Protein AF-0000000078775529 (afdb_homodimer)

Nearest PDB structures (foldseek):
  1t0g-assembly1_A  TM=8.965E-01  e=2.867E-08  Arabidopsis thaliana
  1j03-assembly1_A  TM=8.742E-01  e=8.426E-08  Arabidopsis thaliana
  4x8y-assembly1_A-2  TM=8.227E-01  e=1.804E-07  Homo sapiens
  4x8y-assembly2_B-3  TM=8.991E-01  e=7.279E-07  Homo sapiens
  6nzx-assembly1_A  TM=6.700E-01  e=2.247E-02  Hadesarchaea archaeon YNP_N21

pLDDT: mean 91.27, std 10.97, range [45.12, 98.62]

Solvent-accessible surface area (backbone atoms only — not comparable to full-atom values): 12490 Å² total; per-residue (Å²): 136,86,66,66,39,44,32,21,48,85,36,37,26,28,46,43,46,91,42,35,80,40,41,26,91,92,24,87,43,26,83,44,44,65,29,34,20,28,28,10,56,25,64,73,40,85,48,75,91,32,55,29,64,64,61,83,88,61,47,72,67,32,51,51,45,27,52,47,46,43,51,67,44,45,51,64,73,28,50,58,32,23,32,28,39,76,54,46,28,41,97,87,62,45,72,37,86,80,58,72,80,82,84,44,92,93,49,60,75,77,72,44,104,138,87,66,66,38,46,31,20,47,84,36,37,27,28,45,43,44,91,41,36,81,40,42,28,91,91,24,87,45,25,83,44,43,64,30,34,20,29,27,8,56,25,64,72,40,86,48,74,91,32,55,30,62,65,63,82,88,61,48,71,66,32,51,50,43,28,52,48,47,44,51,68,44,46,52,64,71,27,50,60,32,24,31,28,39,78,55,43,28,40,98,85,62,45,72,38,85,83,57,74,78,82,82,45,92,92,48,59,75,80,71,44,106

Organism: Ictidomys tridecemlineatus (NCBI:txid43179)

Radius of gyration: 17.08 Å; Cα contacts (8 Å, |Δi|>4): 437; chains: 2; bounding box: 39×52×38 Å

Structure (mmCIF, N/CA/C/O backbone):
data_AF-0000000078775529-model_v1
#
loop_
_entity.id
_entity.type
_entity.pdbx_description
1 polymer 'Cytochrome b5 heme-binding domain-containing protein'
#
loop_
_atom_site.group_PDB
_atom_site.id
_atom_site.type_symbol
_atom_site.label_atom_id
_atom_site.label_alt_id
_atom_site.label_comp_id
_atom_site.label_asym_id
_atom_site.label_entity_id
_atom_site.label_seq_id
_atom_site.pdbx_PDB_ins_code
_atom_site.Cartn_x
_atom_site.Cartn_y
_atom_site.Cartn_z
_atom_site.occupancy
_atom_site.B_iso_or_equiv
_atom_site.auth_seq_id
_atom_site.auth_comp_id
_atom_site.auth_asym_id
_atom_site.auth_atom_id
_atom_site.pdbx_PDB_model_num
ATOM 1 N N . GLU A 1 1 ? -19.312 1.599 -1.708 1 54.34 1 GLU A N 1
ATOM 2 C CA . GLU A 1 1 ? -19.344 1.286 -3.133 1 54.34 1 GLU A CA 1
ATOM 3 C C . GLU A 1 1 ? -18.25 2.021 -3.891 1 54.34 1 GLU A C 1
ATOM 5 O O . GLU A 1 1 ? -17.703 1.5 -4.867 1 54.34 1 GLU A O 1
ATOM 10 N N . ASP A 1 2 ? -17.766 3.213 -3.258 1 70.19 2 ASP A N 1
ATOM 11 C CA . ASP A 1 2 ? -16.906 4.082 -4.059 1 70.19 2 ASP A CA 1
ATOM 12 C C . ASP A 1 2 ? -15.469 4.059 -3.541 1 70.19 2 ASP A C 1
ATOM 14 O O . ASP A 1 2 ? -14.672 4.938 -3.877 1 70.19 2 ASP A O 1
ATOM 18 N N . GLN A 1 3 ? -15.219 2.955 -2.777 1 81.5 3 GLN A N 1
ATOM 19 C CA . GLN A 1 3 ? -13.852 2.982 -2.25 1 81.5 3 GLN A CA 1
ATOM 20 C C . GLN A 1 3 ? -12.891 2.254 -3.182 1 81.5 3 GLN A C 1
ATOM 22 O O . GLN A 1 3 ? -13.273 1.286 -3.846 1 81.5 3 GLN A O 1
ATOM 27 N N . PRO A 1 4 ? -11.711 2.775 -3.273 1 90.44 4 PRO A N 1
ATOM 28 C CA . PRO A 1 4 ? -10.727 2.078 -4.102 1 90.44 4 PRO A CA 1
ATOM 29 C C . PRO A 1 4 ? -10.438 0.661 -3.609 1 90.44 4 PRO A C 1
ATOM 31 O O . PRO A 1 4 ? -10.68 0.347 -2.441 1 90.44 4 PRO A O 1
ATOM 34 N N . ILE A 1 5 ? -10.039 -0.162 -4.551 1 93.56 5 ILE A N 1
ATOM 35 C CA . ILE A 1 5 ? -9.695 -1.55 -4.262 1 93.56 5 ILE A CA 1
ATOM 36 C C . ILE A 1 5 ? -8.219 -1.79 -4.586 1 93.56 5 ILE A C 1
ATOM 38 O O . ILE A 1 5 ? -7.762 -1.492 -5.691 1 93.56 5 ILE A O 1
ATOM 42 N N . TYR A 1 6 ? -7.492 -2.32 -3.588 1 95.06 6 TYR A N 1
ATOM 43 C CA . TYR 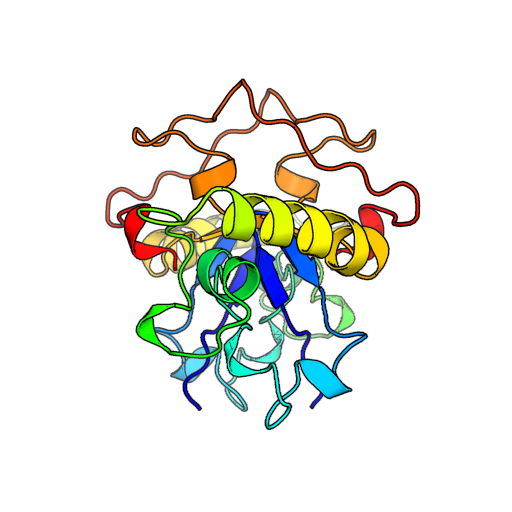A 1 6 ? -6.062 -2.539 -3.766 1 95.06 6 TYR A CA 1
ATOM 44 C C . TYR A 1 6 ? -5.695 -3.994 -3.496 1 95.06 6 TYR A C 1
ATOM 46 O O . TYR A 1 6 ? -6.336 -4.66 -2.682 1 95.06 6 TYR A O 1
ATOM 54 N N . LEU A 1 7 ? -4.777 -4.48 -4.16 1 95.44 7 LEU A N 1
ATOM 55 C CA . LEU A 1 7 ? -4.156 -5.773 -3.887 1 95.44 7 LEU A CA 1
ATOM 56 C C . LEU A 1 7 ? -2.668 -5.742 -4.223 1 95.44 7 LEU A C 1
ATOM 58 O O . LEU A 1 7 ? -2.236 -4.965 -5.078 1 95.44 7 LEU A O 1
ATOM 62 N N . ALA A 1 8 ? -1.958 -6.531 -3.465 1 96.81 8 ALA A N 1
ATOM 63 C CA . ALA A 1 8 ? -0.529 -6.621 -3.754 1 96.81 8 ALA A CA 1
ATOM 64 C C . ALA A 1 8 ? -0.174 -7.973 -4.359 1 96.81 8 ALA A C 1
ATOM 66 O O . ALA A 1 8 ? -0.71 -9.008 -3.945 1 96.81 8 ALA A O 1
ATOM 67 N N . VAL A 1 9 ? 0.636 -8.008 -5.344 1 97.75 9 VAL A N 1
ATOM 68 C CA . VAL A 1 9 ? 1.27 -9.18 -5.945 1 97.75 9 VAL A CA 1
ATOM 69 C C . VAL A 1 9 ? 2.771 -8.945 -6.078 1 97.75 9 VAL A C 1
ATOM 71 O O . VAL A 1 9 ? 3.199 -7.926 -6.633 1 97.75 9 VAL A O 1
ATOM 74 N N . LYS A 1 10 ? 3.598 -9.867 -5.57 1 96.94 10 LYS A N 1
ATOM 75 C CA . LYS A 1 10 ? 5.055 -9.758 -5.566 1 96.94 10 LYS A CA 1
ATOM 76 C C . LYS A 1 10 ? 5.504 -8.469 -4.875 1 96.94 10 LYS A C 1
ATOM 78 O O . LYS A 1 10 ? 6.48 -7.844 -5.297 1 96.94 10 LYS A O 1
ATOM 83 N N . GLY A 1 11 ? 4.703 -7.965 -3.934 1 96.31 11 GLY A N 1
ATOM 84 C CA . GLY A 1 11 ? 5.039 -6.777 -3.16 1 96.31 11 GLY A CA 1
ATOM 85 C C . GLY A 1 11 ? 4.695 -5.484 -3.873 1 96.31 11 GLY A C 1
ATOM 86 O O . GLY A 1 11 ? 5.004 -4.398 -3.379 1 96.31 11 GLY A O 1
ATOM 87 N N . VAL A 1 12 ? 4.168 -5.57 -5.031 1 96.31 12 VAL A N 1
ATOM 88 C CA . VAL A 1 12 ? 3.711 -4.398 -5.77 1 96.31 12 VAL A CA 1
ATOM 89 C C . VAL A 1 12 ? 2.223 -4.168 -5.512 1 96.31 12 VAL A C 1
ATOM 91 O O . VAL A 1 12 ? 1.418 -5.098 -5.625 1 96.31 12 VAL A O 1
ATOM 94 N N . VAL A 1 13 ? 1.866 -3 -5.086 1 95.75 13 VAL A N 1
ATOM 95 C CA . VAL A 1 13 ? 0.472 -2.695 -4.781 1 95.75 13 VAL A CA 1
ATOM 96 C C . VAL A 1 13 ? -0.202 -2.076 -6.004 1 95.75 13 VAL A C 1
ATOM 98 O O . VAL A 1 13 ? 0.254 -1.053 -6.52 1 95.75 13 VAL A O 1
ATOM 101 N N . PHE A 1 14 ? -1.281 -2.672 -6.445 1 96.25 14 PHE A N 1
ATOM 102 C CA . PHE A 1 14 ? -2.037 -2.229 -7.609 1 96.25 14 PHE A CA 1
ATOM 103 C C . PHE A 1 14 ? -3.387 -1.656 -7.195 1 96.25 14 PHE A C 1
ATOM 105 O O . PHE A 1 14 ? -4.047 -2.189 -6.301 1 96.25 14 PHE A O 1
ATOM 112 N N . ASP A 1 15 ? -3.723 -0.59 -7.832 1 95.12 15 ASP A N 1
ATOM 113 C CA . ASP A 1 15 ? -5.109 -0.132 -7.809 1 95.12 15 ASP A CA 1
ATOM 114 C C . ASP A 1 15 ? -5.953 -0.889 -8.828 1 95.12 15 ASP A C 1
ATOM 116 O O . ASP A 1 15 ? -5.867 -0.624 -10.031 1 95.12 15 ASP A O 1
ATOM 120 N N . VAL A 1 16 ? -6.805 -1.786 -8.297 1 96.5 16 VAL A N 1
ATOM 121 C CA . VAL A 1 16 ? -7.57 -2.635 -9.203 1 96.5 16 VAL A CA 1
ATOM 122 C C . VAL A 1 16 ? -9.016 -2.156 -9.258 1 96.5 16 VAL A C 1
ATOM 124 O O . VAL A 1 16 ? -9.922 -2.93 -9.586 1 96.5 16 VAL A O 1
ATOM 127 N N . THR A 1 17 ? -9.258 -0.934 -8.859 1 94.88 17 THR A N 1
ATOM 128 C CA . THR A 1 17 ? -10.594 -0.352 -8.828 1 94.88 17 THR A CA 1
ATOM 129 C C . THR A 1 17 ? -11.281 -0.488 -10.18 1 94.88 17 THR A C 1
ATOM 131 O O . THR A 1 17 ? -12.484 -0.745 -10.25 1 94.88 17 THR A O 1
ATOM 134 N N . SER A 1 18 ? -10.602 -0.283 -11.266 1 95.25 18 SER A N 1
ATOM 135 C CA . SER A 1 18 ? -11.18 -0.375 -12.602 1 95.25 18 SER A CA 1
ATOM 136 C C . SER A 1 18 ? -11.68 -1.787 -12.898 1 95.25 18 SER A C 1
ATOM 138 O O . SER A 1 18 ? -12.438 -2.002 -13.844 1 95.25 18 SER A O 1
ATOM 140 N N . GLY A 1 19 ? -11.25 -2.756 -12.133 1 96.81 19 GLY A N 1
ATOM 141 C CA . GLY A 1 19 ? -11.711 -4.129 -12.242 1 96.81 19 GLY A CA 1
ATOM 142 C C . GLY A 1 19 ? -12.68 -4.52 -11.141 1 96.81 19 GLY A C 1
ATOM 143 O O . GLY A 1 19 ? -12.641 -5.645 -10.641 1 96.81 19 GLY A O 1
ATOM 144 N N . LYS A 1 20 ? -13.453 -3.67 -10.766 1 96.25 20 LYS A N 1
ATOM 145 C CA . LYS A 1 20 ? -14.375 -3.863 -9.648 1 96.25 20 LYS A CA 1
ATOM 146 C C . LYS A 1 20 ? -15.273 -5.074 -9.883 1 96.25 20 LYS A C 1
ATOM 148 O O . LYS A 1 20 ? -15.688 -5.742 -8.93 1 96.25 20 LYS A O 1
ATOM 153 N N . GLU A 1 21 ? -15.578 -5.383 -11.102 1 96.69 21 GLU A N 1
ATOM 154 C CA . GLU A 1 21 ? -16.391 -6.559 -11.398 1 96.69 21 GLU A CA 1
ATOM 155 C C . GLU A 1 21 ? -15.68 -7.84 -10.961 1 96.69 21 GLU A C 1
ATOM 157 O O . GLU A 1 21 ? -16.328 -8.852 -10.688 1 96.69 21 GLU A O 1
ATOM 162 N N . PHE A 1 22 ? -14.43 -7.816 -10.82 1 97.38 22 PHE A N 1
ATOM 163 C CA . PHE A 1 22 ? -13.648 -8.992 -10.445 1 97.38 22 PHE A CA 1
ATOM 164 C C . PHE A 1 22 ? -13.242 -8.922 -8.977 1 97.38 22 PHE A C 1
ATOM 166 O O . PHE A 1 22 ? -13.195 -9.938 -8.289 1 97.38 22 PHE A O 1
ATOM 173 N N . TYR A 1 23 ? -12.977 -7.664 -8.578 1 96.5 23 TYR A N 1
ATOM 174 C CA . TYR A 1 23 ? -12.289 -7.543 -7.297 1 96.5 23 TYR A CA 1
ATOM 175 C C . TYR A 1 23 ? -13.195 -6.906 -6.254 1 96.5 23 TYR A C 1
ATOM 177 O O . TYR A 1 23 ? -12.898 -6.938 -5.059 1 96.5 23 TYR A O 1
ATOM 185 N N . GLY A 1 24 ? -14.234 -6.344 -6.633 1 93.81 24 GLY A N 1
ATOM 186 C CA . GLY A 1 24 ? -15.141 -5.68 -5.711 1 93.81 24 GLY A CA 1
ATOM 187 C C . GLY A 1 24 ? -15.828 -6.633 -4.754 1 93.81 24 GLY A C 1
ATOM 188 O O . GLY A 1 24 ? -15.609 -7.844 -4.812 1 93.81 24 GLY A O 1
ATOM 189 N N . ARG A 1 25 ? -16.547 -6.055 -3.816 1 90.88 25 ARG A N 1
ATOM 190 C CA . ARG A 1 25 ? -17.281 -6.848 -2.834 1 90.88 25 ARG A CA 1
ATOM 191 C C . ARG A 1 25 ? -18.203 -7.848 -3.518 1 90.88 25 ARG A C 1
ATOM 193 O O . ARG A 1 25 ? -19 -7.477 -4.383 1 90.88 25 ARG A O 1
ATOM 200 N N . GLY A 1 26 ? -18.016 -9.094 -3.041 1 92.19 26 GLY A N 1
ATOM 201 C CA . GLY A 1 26 ? -18.859 -10.148 -3.582 1 92.19 26 GLY A CA 1
ATOM 202 C C . GLY A 1 26 ? -18.359 -10.68 -4.914 1 92.19 26 GLY A C 1
ATOM 203 O O . GLY A 1 26 ? -18.922 -11.656 -5.438 1 92.19 26 GLY A O 1
ATOM 204 N N . ALA A 1 27 ? -17.406 -10.07 -5.5 1 95.31 27 ALA A N 1
ATOM 205 C CA . ALA A 1 27 ? -16.875 -10.477 -6.797 1 95.31 27 ALA A CA 1
ATOM 206 C C . ALA A 1 27 ? -15.906 -11.648 -6.652 1 95.31 27 ALA A C 1
ATOM 208 O O . ALA A 1 27 ? -15.43 -11.938 -5.551 1 95.31 27 ALA A O 1
ATOM 209 N N . PRO A 1 28 ? -15.633 -12.297 -7.727 1 96.31 28 PRO A N 1
ATOM 210 C CA . PRO A 1 28 ? -14.906 -13.57 -7.664 1 96.31 28 PRO A CA 1
ATOM 211 C C . PRO A 1 28 ? -13.516 -13.422 -7.059 1 96.31 28 PRO A C 1
ATOM 213 O O . PRO A 1 28 ? -13.031 -14.336 -6.379 1 96.31 28 PRO A O 1
ATOM 216 N N . TYR A 1 29 ? -12.914 -12.289 -7.266 1 97 29 TYR A N 1
ATOM 217 C CA . TYR A 1 29 ? -11.523 -12.18 -6.84 1 97 29 TYR A CA 1
ATOM 218 C C . TYR A 1 29 ? -11.391 -11.25 -5.637 1 97 29 TYR A C 1
ATOM 220 O O . TYR A 1 29 ? -10.289 -10.828 -5.289 1 97 29 TYR A O 1
ATOM 228 N N . ASN A 1 30 ? -12.508 -11 -5.031 1 95.31 30 ASN A N 1
ATOM 229 C CA . ASN A 1 30 ? -12.508 -10.094 -3.889 1 95.31 30 ASN A CA 1
ATOM 230 C C . ASN A 1 30 ? -11.602 -10.602 -2.771 1 95.31 30 ASN A C 1
ATOM 232 O O . ASN A 1 30 ? -10.969 -9.812 -2.074 1 95.31 30 ASN A O 1
ATOM 236 N N . ALA A 1 31 ? -11.492 -11.922 -2.646 1 94.69 31 ALA A N 1
ATOM 237 C CA . ALA A 1 31 ? -10.703 -12.523 -1.568 1 94.69 31 ALA A CA 1
ATOM 238 C C . ALA A 1 31 ? -9.227 -12.156 -1.696 1 94.69 31 ALA A C 1
ATOM 240 O O . ALA A 1 31 ? -8.484 -12.211 -0.716 1 94.69 31 ALA A O 1
ATOM 241 N N . LEU A 1 32 ? -8.805 -11.734 -2.832 1 95.88 32 LEU A N 1
ATOM 242 C CA . LEU A 1 32 ? -7.406 -11.422 -3.09 1 95.88 32 LEU A CA 1
ATOM 243 C C . LEU A 1 32 ? -7.066 -10.016 -2.6 1 95.88 32 LEU A C 1
ATOM 245 O O . LEU A 1 32 ? -5.891 -9.664 -2.477 1 95.88 32 LEU A O 1
ATOM 249 N N . THR A 1 33 ? -8.023 -9.211 -2.355 1 94.75 33 THR A N 1
ATOM 250 C CA . THR A 1 33 ? -7.82 -7.785 -2.154 1 94.75 33 THR A CA 1
ATOM 251 C C . THR A 1 33 ? -7.41 -7.496 -0.712 1 94.75 33 THR A C 1
ATOM 253 O O . THR A 1 33 ? -7.707 -8.281 0.192 1 94.75 33 THR A O 1
ATOM 256 N N . GLY A 1 34 ? -6.691 -6.457 -0.512 1 91.81 34 GLY A N 1
ATOM 257 C CA . GLY A 1 34 ? -6.301 -6.004 0.815 1 91.81 34 GLY A CA 1
ATOM 258 C C . GLY A 1 34 ? -5.141 -6.789 1.396 1 91.81 34 GLY A C 1
ATOM 259 O O . GLY A 1 34 ? -4.84 -6.672 2.588 1 91.81 34 GLY A O 1
ATOM 260 N N . LYS A 1 35 ? -4.523 -7.586 0.667 1 91.62 35 LYS A N 1
ATOM 261 C CA . LYS A 1 35 ? -3.377 -8.383 1.099 1 91.62 35 LYS A CA 1
ATOM 262 C C . LYS A 1 35 ? -2.412 -8.625 -0.058 1 91.62 35 LYS A C 1
ATOM 264 O O . LYS A 1 35 ? -2.695 -8.258 -1.199 1 91.62 35 LYS A O 1
ATOM 269 N N . ASP A 1 36 ? -1.241 -9.125 0.334 1 95.38 36 ASP A N 1
ATOM 270 C CA . ASP A 1 36 ? -0.354 -9.617 -0.716 1 95.38 36 ASP A CA 1
ATOM 271 C C . ASP A 1 36 ? -0.69 -11.055 -1.091 1 95.38 36 ASP A C 1
ATOM 273 O O . ASP A 1 36 ? -0.361 -11.992 -0.354 1 95.38 36 ASP A O 1
ATOM 277 N N . SER A 1 37 ? -1.318 -11.188 -2.283 1 96.38 37 SER A N 1
ATOM 278 C CA . SER A 1 37 ? -1.874 -12.469 -2.711 1 96.38 37 SER A CA 1
ATOM 279 C C . SER A 1 37 ? -0.965 -13.156 -3.725 1 96.38 37 SER A C 1
ATOM 281 O O . SER A 1 37 ? -1.444 -13.812 -4.652 1 96.38 37 SER A O 1
ATOM 283 N N . THR A 1 38 ? 0.31 -13.016 -3.59 1 98.06 38 THR A N 1
ATOM 284 C CA . THR A 1 38 ? 1.299 -13.547 -4.52 1 98.06 38 THR A CA 1
ATOM 285 C C . THR A 1 38 ? 1.115 -15.055 -4.699 1 98.06 38 THR A C 1
ATOM 287 O O . THR A 1 38 ? 1.011 -15.539 -5.828 1 98.06 38 THR A O 1
ATOM 290 N N . ARG A 1 39 ? 1.064 -15.766 -3.602 1 98.31 39 ARG A N 1
ATOM 291 C CA . ARG A 1 39 ? 0.924 -17.219 -3.674 1 98.31 39 ARG A CA 1
ATOM 292 C C . ARG A 1 39 ? -0.399 -17.609 -4.324 1 98.31 39 ARG A C 1
ATOM 294 O O . ARG A 1 39 ? -0.442 -18.516 -5.16 1 98.31 39 ARG A O 1
ATOM 301 N N . GLY A 1 40 ? -1.496 -16.953 -3.939 1 97.88 40 GLY A N 1
ATOM 302 C CA . GLY A 1 40 ? -2.789 -17.203 -4.555 1 97.88 40 GLY A CA 1
ATOM 303 C C . GLY A 1 40 ? -2.783 -17 -6.059 1 97.88 40 GLY A C 1
ATOM 304 O O . GLY A 1 40 ? -3.348 -17.797 -6.805 1 97.88 40 GLY A O 1
ATOM 305 N N . VAL A 1 41 ? -2.158 -15.984 -6.527 1 98.25 41 VAL A N 1
ATOM 306 C CA . VAL A 1 41 ? -2.061 -15.672 -7.949 1 98.25 41 VAL A CA 1
ATOM 307 C C . VAL A 1 41 ? -1.221 -16.734 -8.656 1 98.25 41 VAL A C 1
ATOM 309 O O . VAL A 1 41 ? -1.568 -17.188 -9.75 1 98.25 41 VAL A O 1
ATOM 312 N N . ALA A 1 42 ? -0.138 -17.109 -8.031 1 98.62 42 ALA A N 1
ATOM 313 C CA . ALA A 1 42 ? 0.718 -18.141 -8.617 1 98.62 42 ALA A CA 1
ATOM 314 C C . ALA A 1 42 ? -0.051 -19.453 -8.82 1 98.62 42 ALA A C 1
ATOM 316 O O . ALA A 1 42 ? 0.117 -20.125 -9.836 1 98.62 42 ALA A O 1
ATOM 317 N N . LYS A 1 43 ? -0.851 -19.719 -7.852 1 98.12 43 LYS A N 1
ATOM 318 C CA . LYS A 1 43 ? -1.549 -21 -7.848 1 98.12 43 LYS A CA 1
ATOM 319 C C . LYS A 1 43 ? -2.934 -20.875 -8.477 1 98.12 43 LYS A C 1
ATOM 321 O O . LYS A 1 43 ? -3.652 -21.859 -8.609 1 98.12 43 LYS A O 1
ATOM 326 N N . MET A 1 44 ? -3.344 -19.688 -8.836 1 96.06 44 MET A N 1
ATOM 327 C CA . MET A 1 44 ? -4.723 -19.406 -9.234 1 96.06 44 MET A CA 1
ATOM 328 C C . MET A 1 44 ? -5.703 -19.938 -8.195 1 96.06 44 MET A C 1
ATOM 330 O O . MET A 1 44 ? -6.645 -20.656 -8.531 1 96.06 44 MET A O 1
ATOM 334 N N . SER A 1 45 ? -5.406 -19.625 -6.977 1 97.38 45 SER A N 1
ATOM 335 C CA . SER A 1 45 ? -6.137 -20.172 -5.836 1 97.38 45 SER A CA 1
ATOM 336 C C . SER A 1 45 ? -6.734 -19.062 -4.98 1 97.38 45 SER A C 1
ATOM 338 O O . SER A 1 45 ? -6.094 -18.031 -4.75 1 97.38 45 SER A O 1
ATOM 340 N N . LEU A 1 46 ? -7.93 -19.312 -4.598 1 96.19 46 LEU A N 1
ATOM 341 C CA . LEU A 1 46 ? -8.586 -18.391 -3.678 1 96.19 46 LEU A CA 1
ATOM 342 C C . LEU A 1 46 ? -8.727 -19.016 -2.293 1 96.19 46 LEU A C 1
ATOM 344 O O . LEU A 1 46 ? -9.438 -18.484 -1.439 1 96.19 46 LEU A O 1
ATOM 348 N N . ASP A 1 47 ? -8.016 -20.125 -2.068 1 95.88 47 ASP A N 1
ATOM 349 C CA . ASP A 1 47 ? -7.973 -20.719 -0.735 1 95.88 47 ASP A CA 1
ATOM 350 C C . ASP A 1 47 ? -7.324 -19.766 0.266 1 95.88 47 ASP A C 1
ATOM 352 O O . ASP A 1 47 ? -6.25 -19.219 0.007 1 95.88 47 ASP A O 1
ATOM 356 N N . PRO A 1 48 ? -7.977 -19.609 1.375 1 93.62 48 PRO A N 1
ATOM 357 C CA . PRO A 1 48 ? -7.434 -18.703 2.387 1 93.62 48 PRO A CA 1
ATOM 358 C C . PRO A 1 48 ? -5.973 -19 2.725 1 93.62 48 PRO A C 1
ATOM 360 O O . PRO A 1 48 ? -5.199 -18.078 2.992 1 93.62 48 PRO A O 1
ATOM 363 N N . ALA A 1 49 ? -5.566 -20.203 2.717 1 94.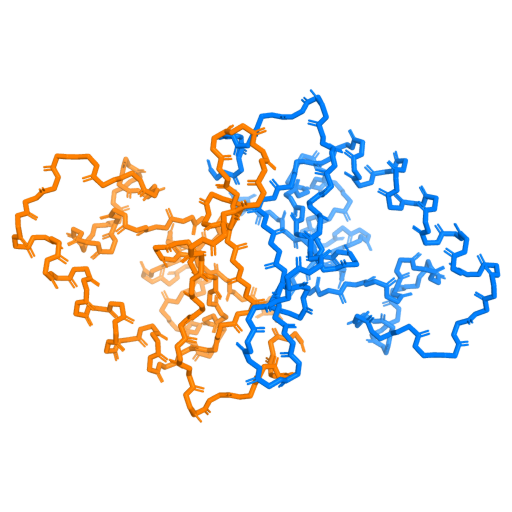69 49 ALA A N 1
ATOM 364 C CA . ALA A 1 49 ? -4.195 -20.578 3.055 1 94.69 49 ALA A CA 1
ATOM 365 C C . ALA A 1 49 ? -3.213 -20.078 2.002 1 94.69 49 ALA A C 1
ATOM 367 O O . ALA A 1 49 ? -2.023 -19.906 2.285 1 94.69 49 ALA A O 1
ATOM 368 N N . ASP A 1 50 ? -3.76 -19.766 0.839 1 96.81 50 ASP A N 1
ATOM 369 C CA . ASP A 1 50 ? -2.893 -19.344 -0.253 1 96.81 50 ASP A CA 1
ATOM 370 C C . ASP A 1 50 ? -2.873 -17.812 -0.368 1 96.81 50 ASP A C 1
ATOM 372 O O . ASP A 1 50 ? -2.094 -17.266 -1.144 1 96.81 50 ASP A O 1
ATOM 376 N N . LEU A 1 51 ? -3.705 -17.141 0.313 1 94.38 51 LEU A N 1
ATOM 377 C CA . LEU A 1 51 ? -3.814 -15.695 0.222 1 94.38 51 LEU A CA 1
ATOM 378 C C . LEU A 1 51 ? -2.729 -15.016 1.052 1 94.38 51 LEU A C 1
ATOM 380 O O . LEU A 1 51 ? -3.031 -14.305 2.01 1 94.38 51 LEU A O 1
ATOM 384 N N . THR A 1 52 ? -1.484 -15.266 0.64 1 94.75 52 THR A N 1
ATOM 385 C CA . THR A 1 52 ? -0.283 -14.773 1.307 1 94.75 52 THR A CA 1
ATOM 386 C C . THR A 1 52 ? 0.812 -14.469 0.289 1 94.75 52 THR A C 1
ATOM 388 O O . THR A 1 52 ? 0.709 -14.852 -0.877 1 94.75 52 THR A O 1
ATOM 391 N N . HIS A 1 53 ? 1.787 -13.797 0.777 1 95.25 53 HIS A N 1
ATOM 392 C CA . HIS A 1 53 ? 2.916 -13.438 -0.073 1 95.25 53 HIS A CA 1
ATOM 393 C C . HIS A 1 53 ? 3.881 -14.609 -0.235 1 95.25 53 HIS A C 1
ATOM 395 O O . HIS A 1 53 ? 4.77 -14.57 -1.09 1 95.25 53 HIS A O 1
ATOM 401 N N . ASP A 1 54 ? 3.748 -15.641 0.562 1 95.62 54 ASP A N 1
ATOM 402 C CA . ASP A 1 54 ? 4.742 -16.703 0.707 1 95.62 54 ASP A CA 1
ATOM 403 C C . ASP A 1 54 ? 4.777 -17.594 -0.534 1 95.62 54 ASP A C 1
ATOM 405 O O . ASP A 1 54 ? 3.775 -18.219 -0.888 1 95.62 54 ASP A O 1
ATOM 409 N N . ILE A 1 55 ? 5.996 -17.766 -1.126 1 96.69 55 ILE A N 1
ATOM 410 C CA . ILE A 1 55 ? 6.082 -18.562 -2.348 1 96.69 55 ILE A CA 1
ATOM 411 C C . ILE A 1 55 ? 6.793 -19.891 -2.059 1 96.69 55 ILE A C 1
ATOM 413 O O . ILE A 1 55 ? 7.207 -20.594 -2.98 1 96.69 55 ILE A O 1
ATOM 417 N N . THR A 1 56 ? 7.02 -20.125 -0.792 1 96.94 56 THR A N 1
ATOM 418 C CA . THR A 1 56 ? 7.688 -21.375 -0.416 1 96.94 56 THR A CA 1
ATOM 419 C C . THR A 1 56 ? 6.914 -22.578 -0.933 1 96.94 56 THR A C 1
ATOM 421 O O . THR A 1 56 ? 5.695 -22.656 -0.768 1 96.94 56 THR A O 1
ATOM 424 N N . GLY A 1 57 ? 7.621 -23.516 -1.621 1 97.44 57 GLY A N 1
ATOM 425 C CA . GLY A 1 57 ? 7.027 -24.766 -2.051 1 97.44 57 GLY A CA 1
ATOM 426 C C . GLY A 1 57 ? 6.352 -24.672 -3.406 1 97.44 57 GLY A C 1
ATOM 427 O O . GLY A 1 57 ? 5.852 -25.672 -3.928 1 97.44 57 GLY A O 1
ATOM 428 N N . LEU A 1 58 ? 6.359 -23.562 -4.047 1 98.12 58 LEU A N 1
ATOM 429 C CA . LEU A 1 58 ? 5.77 -23.453 -5.379 1 98.12 58 LEU A CA 1
ATOM 430 C C . LEU A 1 58 ? 6.641 -24.156 -6.418 1 98.12 58 LEU A C 1
ATOM 432 O O . LEU A 1 58 ? 7.871 -24.125 -6.328 1 98.12 58 LEU A O 1
ATOM 436 N N . THR A 1 59 ? 5.996 -24.641 -7.359 1 98.19 59 THR A N 1
ATOM 437 C CA . THR A 1 59 ? 6.695 -25.312 -8.453 1 98.19 59 THR A CA 1
ATOM 438 C C . THR A 1 59 ? 7.191 -24.297 -9.477 1 98.19 59 THR A C 1
ATOM 440 O O . THR A 1 59 ? 6.758 -23.141 -9.469 1 98.19 59 THR A O 1
ATOM 443 N N . ALA A 1 60 ? 8.102 -24.781 -10.344 1 97.94 60 ALA A N 1
ATOM 444 C CA . ALA A 1 60 ? 8.586 -23.922 -11.43 1 97.94 60 ALA A CA 1
ATOM 445 C C . ALA A 1 60 ? 7.43 -23.438 -12.305 1 97.94 60 ALA A C 1
ATOM 447 O O .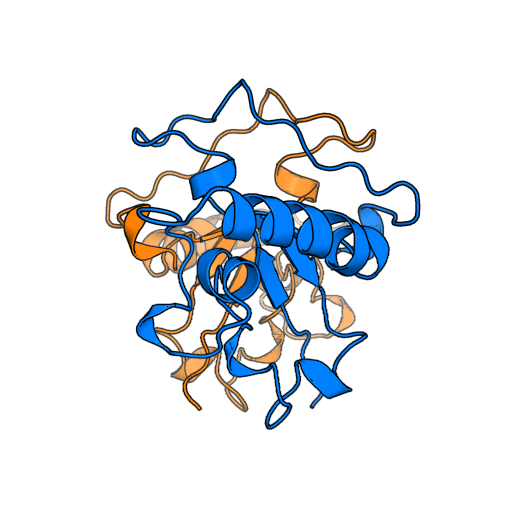 ALA A 1 60 ? 7.41 -22.297 -12.742 1 97.94 60 ALA A O 1
ATOM 448 N N . LYS A 1 61 ? 6.523 -24.328 -12.547 1 98.12 61 LYS A N 1
ATOM 449 C CA . LYS A 1 61 ? 5.367 -23.984 -13.367 1 98.12 61 LYS A CA 1
ATOM 450 C C . LYS A 1 61 ? 4.523 -22.906 -12.695 1 98.12 61 LYS A C 1
ATOM 452 O O . LYS A 1 61 ? 4.062 -21.969 -13.352 1 98.12 61 LYS A O 1
ATOM 457 N N . GLU A 1 62 ? 4.281 -23.047 -11.438 1 98.38 62 GLU A N 1
ATOM 458 C CA . GLU A 1 62 ? 3.525 -22.047 -10.688 1 98.38 62 GLU A CA 1
ATOM 459 C C . GLU A 1 62 ? 4.234 -20.703 -10.695 1 98.38 62 GLU A C 1
ATOM 461 O O . GLU A 1 62 ? 3.59 -19.656 -10.836 1 98.38 62 GLU A O 1
ATOM 466 N N . LEU A 1 63 ? 5.504 -20.734 -10.586 1 98.44 63 LEU A N 1
ATOM 467 C CA . LEU A 1 63 ? 6.289 -19.5 -10.617 1 98.44 63 LEU A CA 1
ATOM 468 C C . LEU A 1 63 ? 6.223 -18.844 -11.992 1 98.44 63 LEU A C 1
ATOM 470 O O . LEU A 1 63 ? 6.16 -17.625 -12.094 1 98.44 63 LEU A O 1
ATOM 474 N N . GLU A 1 64 ? 6.293 -19.641 -12.984 1 98.31 64 GLU A N 1
ATOM 475 C CA . GLU A 1 64 ? 6.133 -19.125 -14.336 1 98.31 64 GLU A CA 1
ATOM 476 C C . GLU A 1 64 ? 4.754 -18.5 -14.523 1 98.31 64 GLU A C 1
ATOM 478 O O . GLU A 1 64 ? 4.629 -17.438 -15.141 1 98.31 64 GLU A O 1
ATOM 483 N N . SER A 1 65 ? 3.746 -19.203 -14.031 1 97.94 65 SER A N 1
ATOM 484 C CA . SER A 1 65 ? 2.389 -18.672 -14.094 1 97.94 65 SER A CA 1
ATOM 485 C C . SER A 1 65 ? 2.291 -17.328 -13.367 1 97.94 65 SER A C 1
ATOM 487 O O . SER A 1 65 ? 1.661 -16.391 -13.867 1 97.94 65 SER A O 1
ATOM 489 N N . LEU A 1 66 ? 2.889 -17.266 -12.242 1 98.44 66 LEU A N 1
ATOM 490 C CA . LEU A 1 66 ? 2.928 -16.016 -11.477 1 98.44 66 LEU A CA 1
ATOM 491 C C . LEU A 1 66 ? 3.518 -14.891 -12.305 1 98.44 66 LEU A C 1
ATOM 493 O O . LEU A 1 66 ? 2.934 -13.805 -12.391 1 98.44 66 LEU A O 1
ATOM 497 N N . ASP A 1 67 ? 4.625 -15.156 -12.891 1 97.88 67 ASP A N 1
ATOM 498 C CA . ASP A 1 67 ? 5.305 -14.133 -13.68 1 97.88 67 ASP A CA 1
ATOM 499 C C . ASP A 1 67 ? 4.438 -13.688 -14.859 1 97.88 67 ASP A C 1
ATOM 501 O O . ASP A 1 67 ? 4.352 -12.492 -15.156 1 97.88 67 ASP A O 1
ATOM 505 N N . ASP A 1 68 ? 3.838 -14.633 -15.438 1 98.12 68 ASP A N 1
ATOM 506 C CA . ASP A 1 68 ? 2.99 -14.344 -16.594 1 98.12 68 ASP A CA 1
ATOM 507 C C . ASP A 1 68 ? 1.795 -13.484 -16.188 1 98.12 68 ASP A C 1
ATOM 509 O O . ASP A 1 68 ? 1.518 -12.461 -16.812 1 98.12 68 ASP A O 1
ATOM 513 N N . VAL A 1 69 ? 1.088 -13.875 -15.156 1 98.12 69 VAL A N 1
ATOM 514 C CA . VAL A 1 69 ? -0.097 -13.148 -14.703 1 98.12 69 VAL A CA 1
ATOM 515 C C . VAL A 1 69 ? 0.3 -11.766 -14.203 1 98.12 69 VAL A C 1
ATOM 517 O O . VAL A 1 69 ? -0.379 -10.773 -14.484 1 98.12 69 VAL A O 1
ATOM 520 N N . PHE A 1 70 ? 1.424 -11.727 -13.523 1 98.06 70 PHE A N 1
ATOM 521 C CA . PHE A 1 70 ? 1.911 -10.453 -13 1 98.06 70 PHE A CA 1
ATOM 522 C C . PHE A 1 70 ? 2.166 -9.469 -14.133 1 98.06 70 PHE A C 1
ATOM 524 O O . PHE A 1 70 ? 1.723 -8.32 -14.078 1 98.06 70 PHE A O 1
ATOM 531 N N . THR A 1 71 ? 2.771 -9.93 -15.133 1 97.31 71 THR A N 1
ATOM 532 C CA . THR A 1 71 ? 3.182 -9.062 -16.234 1 97.31 71 THR A CA 1
ATOM 533 C C . THR A 1 71 ? 2.004 -8.766 -17.156 1 97.31 71 THR A C 1
ATOM 535 O O . THR A 1 71 ? 1.739 -7.602 -17.469 1 97.31 71 THR A O 1
ATOM 538 N N . ARG A 1 72 ? 1.257 -9.703 -17.484 1 96.38 72 ARG A N 1
ATOM 539 C CA . ARG A 1 72 ? 0.262 -9.562 -18.547 1 96.38 72 ARG A CA 1
ATOM 540 C C . ARG A 1 72 ? -1.047 -9.008 -18 1 96.38 72 ARG A C 1
ATOM 542 O O . ARG A 1 72 ? -1.831 -8.406 -18.734 1 96.38 72 ARG A O 1
ATOM 549 N N . VAL A 1 73 ? -1.306 -9.219 -16.75 1 96.75 73 VAL A N 1
ATOM 550 C CA . VAL A 1 73 ? -2.572 -8.758 -16.188 1 96.75 73 VAL A CA 1
ATOM 551 C C . VAL A 1 73 ? -2.326 -7.559 -15.273 1 96.75 73 VAL A C 1
ATOM 553 O O . VAL A 1 73 ? -2.715 -6.434 -15.602 1 96.75 73 VAL A O 1
ATOM 556 N N . TYR A 1 74 ? -1.582 -7.723 -14.289 1 97.31 74 TYR A N 1
ATOM 557 C CA . TYR A 1 74 ? -1.517 -6.688 -13.266 1 97.31 74 TYR A CA 1
ATOM 558 C C . TYR A 1 74 ? -0.699 -5.496 -13.75 1 97.31 74 TYR A C 1
ATOM 560 O O . TYR A 1 74 ? -1.189 -4.363 -13.766 1 97.31 74 TYR A O 1
ATOM 568 N N . LYS A 1 75 ? 0.481 -5.789 -14.18 1 95.75 75 LYS A N 1
ATOM 569 C CA . LYS A 1 75 ? 1.319 -4.688 -14.648 1 95.75 75 LYS A CA 1
ATOM 570 C C . LYS A 1 75 ? 0.698 -3.998 -15.859 1 95.75 75 LYS A C 1
ATOM 572 O O . LYS A 1 75 ? 0.819 -2.781 -16.016 1 95.75 75 LYS A O 1
ATOM 577 N N . ALA A 1 76 ? 0.051 -4.707 -16.641 1 95.06 76 ALA A N 1
ATOM 578 C CA . ALA A 1 76 ? -0.48 -4.188 -17.906 1 95.06 76 ALA A CA 1
ATOM 579 C C . ALA A 1 76 ? -1.793 -3.443 -17.672 1 95.06 76 ALA A C 1
ATOM 581 O O . ALA A 1 76 ? -2.064 -2.438 -18.328 1 95.06 76 ALA A O 1
ATOM 582 N N . LYS A 1 77 ? -2.6 -3.818 -16.719 1 95.38 77 LYS A N 1
ATOM 583 C CA . LYS A 1 77 ? -3.979 -3.336 -16.703 1 95.38 77 LYS A CA 1
ATOM 584 C C . LYS A 1 77 ? -4.211 -2.395 -15.523 1 95.38 77 LYS A C 1
ATOM 586 O O . LYS A 1 77 ? -5.164 -1.616 -15.516 1 95.38 77 LYS A O 1
ATOM 591 N N . TYR A 1 78 ? -3.389 -2.494 -14.523 1 96 78 TYR A N 1
ATOM 592 C CA . TYR A 1 78 ? -3.68 -1.752 -13.297 1 96 78 TYR A CA 1
ATOM 593 C C . TYR A 1 78 ? -2.498 -0.875 -12.898 1 96 78 TYR A C 1
ATOM 595 O O . TYR A 1 78 ? -1.345 -1.304 -12.977 1 96 78 TYR A O 1
ATOM 603 N N . PRO A 1 79 ? -2.742 0.363 -12.469 1 94.5 79 PRO A N 1
ATOM 604 C CA . PRO A 1 79 ? -1.645 1.239 -12.055 1 94.5 79 PRO A CA 1
ATOM 605 C C . PRO A 1 79 ? -1.021 0.812 -10.727 1 94.5 79 PRO A C 1
ATOM 607 O O . PRO A 1 79 ? -1.729 0.361 -9.82 1 94.5 79 PRO A O 1
ATOM 610 N N . ILE A 1 80 ? 0.281 0.961 -10.609 1 94.25 80 ILE A N 1
ATOM 611 C CA . ILE A 1 80 ? 1.014 0.741 -9.367 1 94.25 80 ILE A CA 1
ATOM 612 C C . ILE A 1 80 ? 0.886 1.969 -8.469 1 94.25 80 ILE A C 1
ATOM 614 O O . ILE A 1 80 ? 1.157 3.092 -8.898 1 94.25 80 ILE A O 1
ATOM 618 N N . VAL A 1 81 ? 0.496 1.717 -7.223 1 93.31 81 VAL A N 1
ATOM 619 C CA . VAL A 1 81 ? 0.301 2.854 -6.332 1 93.31 81 VAL A CA 1
ATOM 620 C C . VAL A 1 81 ? 1.339 2.816 -5.211 1 93.31 81 VAL A C 1
ATOM 622 O O . VAL A 1 81 ? 1.493 3.787 -4.465 1 93.31 81 VAL A O 1
ATOM 625 N N . GLY A 1 82 ? 2.078 1.687 -5.078 1 94.69 82 GLY A N 1
ATOM 626 C CA . GLY A 1 82 ? 3.08 1.562 -4.031 1 94.69 82 GLY A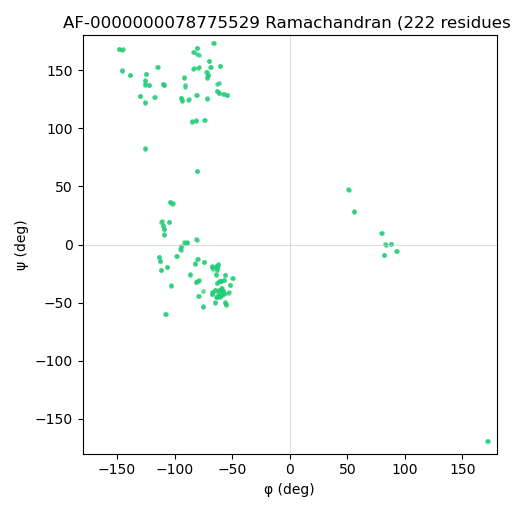 CA 1
ATOM 627 C C . GLY A 1 82 ? 3.662 0.166 -3.924 1 94.69 82 GLY A C 1
ATOM 628 O O . GLY A 1 82 ? 3.482 -0.658 -4.824 1 94.69 82 GLY A O 1
ATOM 629 N N . TYR A 1 83 ? 4.395 0.012 -2.811 1 95.19 83 TYR A N 1
ATOM 630 C CA . TYR A 1 83 ? 5.086 -1.241 -2.537 1 95.19 83 TYR A CA 1
ATOM 631 C C . TYR A 1 83 ? 4.961 -1.625 -1.066 1 95.19 83 TYR A C 1
ATOM 633 O O . TYR A 1 83 ? 4.918 -0.755 -0.193 1 95.19 83 TYR A O 1
ATOM 641 N N . THR A 1 84 ? 4.891 -2.91 -0.886 1 95.31 84 THR A N 1
ATOM 642 C CA . THR A 1 84 ? 4.867 -3.391 0.491 1 95.31 84 THR A CA 1
ATOM 643 C C . THR A 1 84 ? 6.223 -3.184 1.162 1 95.31 84 THR A C 1
ATOM 645 O O . THR A 1 84 ? 7.242 -3.041 0.483 1 95.31 84 THR A O 1
ATOM 648 N N . ALA A 1 85 ? 6.191 -3.156 2.463 1 92.38 85 ALA A N 1
ATOM 649 C CA . ALA A 1 85 ? 7.426 -2.984 3.225 1 92.38 85 ALA A CA 1
ATOM 650 C C . ALA A 1 85 ? 8.422 -4.102 2.916 1 92.38 85 ALA A C 1
ATOM 652 O O . ALA A 1 85 ? 9.617 -3.854 2.785 1 92.38 85 ALA A O 1
ATOM 653 N N . ARG A 1 86 ? 7.965 -5.301 2.732 1 90.19 86 ARG A N 1
ATOM 654 C CA . ARG A 1 86 ? 8.82 -6.457 2.482 1 90.19 86 ARG A CA 1
ATOM 655 C C . ARG A 1 86 ? 9.578 -6.305 1.169 1 90.19 86 ARG A C 1
ATOM 657 O O . ARG A 1 86 ? 10.656 -6.879 0.998 1 90.19 86 ARG A O 1
ATOM 664 N N . ARG A 1 87 ? 9.008 -5.566 0.306 1 91.31 87 ARG A N 1
ATOM 665 C CA . ARG A 1 87 ? 9.617 -5.367 -1.007 1 91.31 87 ARG A CA 1
ATOM 666 C C . ARG A 1 87 ? 10.734 -4.332 -0.941 1 91.31 87 ARG A C 1
ATOM 668 O O . ARG A 1 87 ? 11.719 -4.426 -1.683 1 91.31 87 ARG A O 1
ATOM 675 N N . ILE A 1 88 ? 10.609 -3.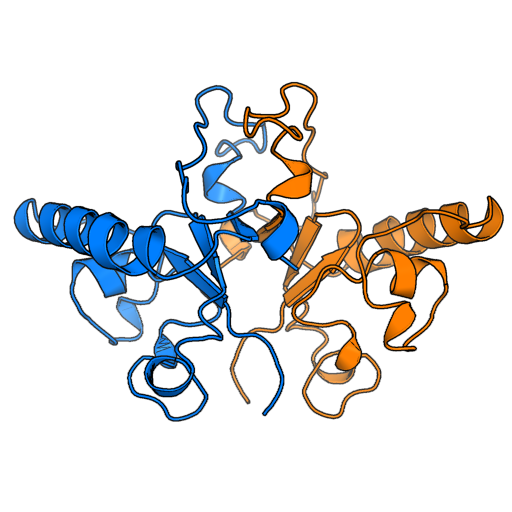389 -0.071 1 91.12 88 ILE A N 1
ATOM 676 C CA . ILE A 1 88 ? 11.484 -2.223 -0.13 1 91.12 88 ILE A CA 1
ATOM 677 C C . ILE A 1 88 ? 12.508 -2.289 1.001 1 91.12 88 ILE A C 1
ATOM 679 O O . ILE A 1 88 ? 13.523 -1.586 0.973 1 91.12 88 ILE A O 1
ATOM 683 N N . LEU A 1 89 ? 12.188 -3.09 2.006 1 89.88 89 LEU A N 1
ATOM 684 C CA . LEU A 1 89 ? 13.07 -3.164 3.168 1 89.88 89 LEU A CA 1
ATOM 685 C C . LEU A 1 89 ? 13.68 -4.555 3.297 1 89.88 89 LEU A C 1
ATOM 687 O O . LEU A 1 89 ? 13.055 -5.551 2.928 1 89.88 89 LEU A O 1
ATOM 691 N N . ASN A 1 90 ? 14.859 -4.574 3.91 1 89.44 90 ASN A N 1
ATOM 692 C CA . ASN A 1 90 ? 15.469 -5.84 4.309 1 89.44 90 ASN A CA 1
ATOM 693 C C . ASN A 1 90 ? 14.883 -6.355 5.621 1 89.44 90 ASN A C 1
ATOM 695 O O . ASN A 1 90 ? 14.102 -5.656 6.273 1 89.44 90 ASN A O 1
ATOM 699 N N . GLU A 1 91 ? 15.211 -7.594 5.957 1 84.81 91 GLU A N 1
ATOM 700 C CA . GLU A 1 91 ? 14.703 -8.195 7.184 1 84.81 91 GLU A CA 1
ATOM 701 C C . GLU A 1 91 ? 15.055 -7.348 8.398 1 84.81 91 GLU A C 1
ATOM 703 O O . GLU A 1 91 ? 14.297 -7.293 9.367 1 84.81 91 GLU A O 1
ATOM 708 N N . ASP A 1 92 ? 16.188 -6.527 8.352 1 83.94 92 ASP A N 1
ATOM 709 C CA . ASP A 1 92 ? 16.641 -5.734 9.492 1 83.94 92 ASP A CA 1
ATOM 710 C C . ASP A 1 92 ? 16 -4.352 9.492 1 83.94 92 ASP A C 1
ATOM 712 O O . ASP A 1 92 ? 16.312 -3.518 10.344 1 83.94 92 ASP A O 1
ATOM 716 N N . GLY A 1 93 ? 15.148 -4.117 8.539 1 83.75 93 GLY A N 1
ATOM 717 C CA . GLY A 1 93 ? 14.445 -2.846 8.492 1 83.75 93 GLY A CA 1
ATOM 718 C C . GLY A 1 93 ? 15.148 -1.802 7.648 1 83.75 93 GLY A C 1
ATOM 719 O O . GLY A 1 93 ? 14.625 -0.709 7.434 1 83.75 93 GLY A O 1
ATOM 720 N N . SER A 1 94 ? 16.344 -2.102 7.16 1 86.31 94 SER A N 1
ATOM 721 C CA . SER A 1 94 ? 17.047 -1.171 6.297 1 86.31 94 SER A CA 1
ATOM 722 C C . SER A 1 94 ? 16.516 -1.225 4.867 1 86.31 94 SER A C 1
ATOM 724 O O . SER A 1 94 ? 15.969 -2.242 4.441 1 86.31 94 SER A O 1
ATOM 726 N N . PRO A 1 95 ? 16.641 -0.091 4.176 1 87.62 95 PRO A N 1
ATOM 727 C CA . PRO A 1 95 ? 16.172 -0.097 2.791 1 87.62 95 PRO A CA 1
ATOM 728 C C . PRO A 1 95 ? 16.922 -1.098 1.916 1 87.62 95 PRO A C 1
ATOM 730 O O . PRO A 1 95 ? 18.141 -1.282 2.084 1 87.62 95 PRO A O 1
ATOM 733 N N . ASN A 1 96 ? 16.203 -1.79 1.067 1 89.62 96 ASN A N 1
ATOM 734 C CA . ASN A 1 96 ? 16.781 -2.66 0.054 1 89.62 96 ASN A CA 1
ATOM 735 C C . ASN A 1 96 ? 17.391 -1.856 -1.09 1 89.62 96 ASN A C 1
ATOM 737 O O . ASN A 1 96 ? 16.688 -1.38 -1.972 1 89.62 96 ASN A O 1
ATOM 741 N N . LEU A 1 97 ? 18.672 -1.793 -1.192 1 88 97 LEU A N 1
ATOM 742 C CA . LEU A 1 97 ? 19.359 -0.961 -2.176 1 88 97 LEU A CA 1
ATOM 743 C C . LEU A 1 97 ? 19.266 -1.579 -3.566 1 88 97 LEU A C 1
ATOM 745 O O . LEU A 1 97 ? 19.531 -0.906 -4.566 1 88 97 LEU A O 1
ATOM 749 N N . ASP A 1 98 ? 18.891 -2.818 -3.654 1 89.31 98 ASP A N 1
ATOM 750 C CA . ASP A 1 98 ? 18.781 -3.506 -4.938 1 89.31 98 ASP A CA 1
ATOM 751 C C . ASP A 1 98 ? 17.359 -3.385 -5.492 1 89.31 98 ASP A C 1
ATOM 753 O O . ASP A 1 98 ? 17.062 -3.895 -6.574 1 89.31 98 ASP A O 1
ATOM 757 N N . PHE A 1 99 ? 16.531 -2.674 -4.758 1 90.75 99 PHE A N 1
ATOM 758 C CA . PHE A 1 99 ? 15.148 -2.52 -5.191 1 90.75 99 PHE A CA 1
ATOM 759 C C . PHE A 1 99 ? 15.078 -1.825 -6.547 1 90.75 99 PHE A C 1
ATOM 761 O O . PHE A 1 99 ? 15.703 -0.785 -6.75 1 90.75 99 PHE A O 1
ATOM 768 N N . LYS A 1 100 ? 14.305 -2.457 -7.453 1 89.56 100 LYS A N 1
ATOM 769 C CA . LYS A 1 100 ? 13.984 -1.88 -8.758 1 89.56 100 LYS A CA 1
ATOM 770 C C . LYS A 1 100 ? 12.477 -1.84 -8.984 1 89.56 100 LYS A C 1
ATOM 772 O O . LYS A 1 100 ? 11.805 -2.877 -8.953 1 89.56 100 LYS A O 1
ATOM 777 N N . PRO A 1 101 ? 11.984 -0.571 -9.219 1 91.12 101 PRO A N 1
ATOM 778 C CA . PRO A 1 101 ? 10.547 -0.492 -9.477 1 91.12 101 PRO A CA 1
ATOM 779 C C . PRO A 1 101 ? 10.148 -1.115 -10.812 1 91.12 101 PRO A C 1
ATOM 781 O O . PRO A 1 101 ? 10.992 -1.256 -11.703 1 91.12 101 PRO A O 1
ATOM 784 N N . GLU A 1 102 ? 8.938 -1.569 -10.852 1 90.69 102 GLU A N 1
ATOM 785 C CA . GLU A 1 102 ? 8.383 -2.064 -12.109 1 90.69 102 GLU A CA 1
ATOM 786 C C . GLU A 1 102 ? 8.125 -0.923 -13.086 1 90.69 102 GLU A C 1
ATOM 788 O O . GLU A 1 102 ? 7.75 0.177 -12.68 1 90.69 102 GLU A O 1
ATOM 793 N N . ASP A 1 103 ? 8.312 -1.246 -14.297 1 85.12 103 ASP A N 1
ATOM 794 C CA . ASP A 1 103 ? 8.008 -0.282 -15.352 1 85.12 103 ASP A CA 1
ATOM 795 C C . ASP A 1 103 ? 6.547 -0.386 -15.789 1 85.12 103 ASP A C 1
ATOM 797 O O . ASP A 1 103 ? 6.027 -1.488 -15.977 1 85.12 103 ASP A O 1
ATOM 801 N N . GLN A 1 104 ? 5.914 0.826 -15.688 1 85.25 104 GLN A N 1
ATOM 802 C CA . GLN A 1 104 ? 4.582 0.902 -16.281 1 85.25 104 GLN A CA 1
ATOM 803 C C . GLN A 1 104 ? 4.492 2.053 -17.281 1 85.25 104 GLN A C 1
ATOM 805 O O . GLN A 1 104 ? 3.957 3.117 -16.953 1 85.25 104 GLN A O 1
ATOM 810 N N . PRO A 1 105 ? 4.922 1.816 -18.438 1 75.62 105 PRO A N 1
ATOM 811 C CA . PRO A 1 105 ? 4.969 2.922 -19.391 1 75.62 105 PRO A CA 1
ATOM 812 C C . PRO A 1 105 ? 3.584 3.484 -19.719 1 75.62 105 PRO A C 1
ATOM 814 O O . PRO A 1 105 ? 3.467 4.633 -20.156 1 75.62 105 PRO A O 1
ATOM 817 N N . HIS A 1 106 ? 2.539 2.803 -19.5 1 79.31 106 HIS A N 1
ATOM 818 C CA . HIS A 1 106 ? 1.196 3.234 -19.875 1 79.31 106 HIS A CA 1
ATOM 819 C C . HIS A 1 106 ? 0.502 3.939 -18.703 1 79.31 106 HIS A C 1
ATOM 821 O O . HIS A 1 106 ? -0.629 4.41 -18.844 1 79.31 106 HIS A O 1
ATOM 827 N N . PHE A 1 107 ? 1.189 4.004 -17.594 1 76.81 107 PHE A N 1
ATOM 828 C CA . PHE A 1 107 ? 0.601 4.656 -16.422 1 76.81 107 PHE A CA 1
ATOM 829 C C . PHE A 1 107 ? 1.525 5.742 -15.891 1 76.81 107 PHE A C 1
ATOM 831 O O . PHE A 1 107 ? 2.748 5.637 -16 1 76.81 107 PHE A O 1
ATOM 838 N N . ASP A 1 108 ? 0.896 6.809 -15.484 1 66.5 108 ASP A N 1
ATOM 839 C CA . ASP A 1 108 ? 1.656 7.852 -14.805 1 66.5 108 ASP A CA 1
ATOM 840 C C . ASP A 1 108 ? 1.664 7.625 -13.289 1 66.5 108 ASP A C 1
ATOM 842 O O . ASP A 1 108 ? 0.696 7.109 -12.727 1 66.5 108 ASP A O 1
ATOM 846 N N . ILE A 1 109 ? 2.818 7.793 -12.609 1 55.97 109 ILE A N 1
ATOM 847 C CA . ILE A 1 109 ? 2.93 7.711 -11.156 1 55.97 109 ILE A CA 1
ATOM 848 C C . ILE A 1 109 ? 1.867 8.594 -10.508 1 55.97 109 ILE A C 1
ATOM 850 O O . ILE A 1 109 ? 1.326 8.25 -9.453 1 55.97 109 ILE A O 1
ATOM 854 N N . LYS A 1 110 ? 1.545 9.609 -11.242 1 53.84 110 LYS A N 1
ATOM 855 C CA . LYS A 1 110 ? 0.599 10.609 -10.75 1 53.84 110 LYS A CA 1
ATOM 856 C C . LYS A 1 110 ? -0.8 10.016 -10.609 1 53.84 110 LYS A C 1
ATOM 858 O O . LYS A 1 110 ? -1.654 10.578 -9.922 1 53.84 110 LYS A O 1
ATOM 863 N N . ASP A 1 111 ? -1.033 8.898 -11.305 1 52.38 111 ASP A N 1
ATOM 864 C CA . ASP A 1 111 ? -2.371 8.312 -11.32 1 52.38 111 ASP A CA 1
ATOM 865 C C . ASP A 1 111 ? -2.621 7.473 -10.07 1 52.38 111 ASP A C 1
ATOM 867 O O . ASP A 1 111 ? -3.648 6.797 -9.969 1 52.38 111 ASP A O 1
ATOM 871 N N . GLU A 1 112 ? -1.75 7.418 -9.109 1 45.69 112 GLU A N 1
ATOM 872 C CA . GLU A 1 112 ? -1.685 6.434 -8.031 1 45.69 112 GLU A CA 1
ATOM 873 C C . GLU A 1 112 ? -2.693 6.746 -6.934 1 45.69 112 GLU A C 1
ATOM 875 O O . GLU A 1 112 ? -3.193 5.84 -6.266 1 45.69 112 GLU A O 1
ATOM 880 N N . PHE A 1 113 ? -3.041 7.988 -6.684 1 48.34 113 PHE A N 1
ATOM 881 C CA . PHE A 1 113 ? -3.973 8.227 -5.59 1 48.34 113 PHE A CA 1
ATOM 882 C C . PHE A 1 113 ? -5.027 9.25 -5.988 1 48.34 113 PHE A C 1
ATOM 884 O O . PHE A 1 113 ? -4.777 10.109 -6.84 1 48.34 113 PHE A O 1
ATOM 891 N N . GLU B 1 1 ? -17.078 -6.941 5.875 1 54.91 1 GLU B N 1
ATOM 892 C CA . GLU B 1 1 ? -16.875 -6.598 7.281 1 54.91 1 GLU B CA 1
ATOM 893 C C . GLU B 1 1 ? -15.469 -6.969 7.75 1 54.91 1 GLU B C 1
ATOM 895 O O . GLU B 1 1 ? -14.883 -6.277 8.586 1 54.91 1 GLU B O 1
ATOM 900 N N . ASP B 1 2 ? -14.828 -7.969 6.98 1 70.56 2 ASP B N 1
ATOM 901 C CA . ASP B 1 2 ? -13.594 -8.523 7.523 1 70.56 2 ASP B CA 1
ATOM 902 C C . ASP B 1 2 ? -1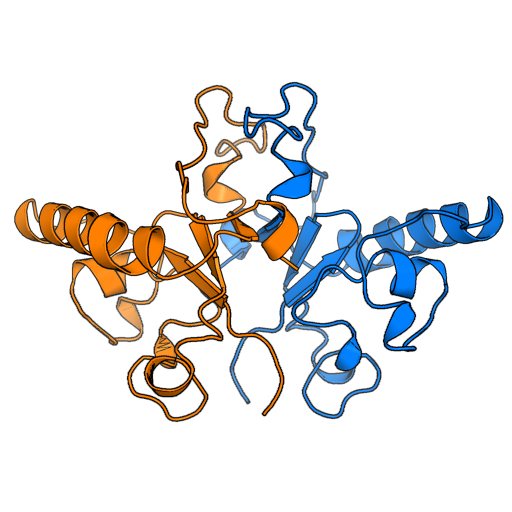2.391 -8.109 6.68 1 70.56 2 ASP B C 1
ATOM 904 O O . ASP B 1 2 ? -11.312 -8.703 6.797 1 70.56 2 ASP B O 1
ATOM 908 N N . GLN B 1 3 ? -12.656 -7.02 5.918 1 81.5 3 GLN B N 1
ATOM 909 C CA . GLN B 1 3 ? -11.516 -6.672 5.078 1 81.5 3 GLN B CA 1
ATOM 910 C C . GLN B 1 3 ? -10.617 -5.66 5.773 1 81.5 3 GLN B C 1
ATOM 912 O O . GLN B 1 3 ? -11.086 -4.82 6.543 1 81.5 3 GLN B O 1
ATOM 917 N N . PRO B 1 4 ? -9.344 -5.812 5.551 1 90.44 4 PRO B N 1
ATOM 918 C CA . PRO B 1 4 ? -8.438 -4.824 6.141 1 90.44 4 PRO B CA 1
ATOM 919 C C . PRO B 1 4 ? -8.703 -3.406 5.641 1 90.44 4 PRO B C 1
ATOM 921 O O . PRO B 1 4 ? -9.305 -3.225 4.578 1 90.44 4 PRO B O 1
ATOM 924 N N . ILE B 1 5 ? -8.336 -2.453 6.488 1 93.56 5 ILE B N 1
ATOM 925 C CA . ILE B 1 5 ? -8.492 -1.038 6.172 1 93.56 5 ILE B CA 1
ATOM 926 C C . ILE B 1 5 ? -7.121 -0.365 6.141 1 93.56 5 ILE B C 1
ATOM 928 O O . ILE B 1 5 ? -6.348 -0.475 7.098 1 93.56 5 ILE B O 1
ATOM 932 N N . TYR B 1 6 ? -6.844 0.318 5.02 1 95.12 6 TYR B N 1
ATOM 933 C CA . TYR B 1 6 ? -5.539 0.95 4.859 1 95.12 6 TYR B CA 1
ATOM 934 C C . TYR B 1 6 ? -5.688 2.438 4.562 1 95.12 6 TYR B C 1
ATOM 936 O O . TYR B 1 6 ? -6.664 2.859 3.943 1 95.12 6 TYR B O 1
ATOM 944 N N . LEU B 1 7 ? -4.82 3.199 5 1 95.38 7 LEU B N 1
ATOM 945 C CA . LEU B 1 7 ? -4.684 4.602 4.629 1 95.38 7 LEU B CA 1
ATOM 946 C C . LEU B 1 7 ? -3.217 5.016 4.605 1 95.38 7 LEU B C 1
ATOM 948 O O . LEU B 1 7 ? -2.387 4.426 5.301 1 95.38 7 LEU B O 1
ATOM 952 N N . ALA B 1 8 ? -2.961 5.961 3.742 1 96.81 8 ALA B N 1
ATOM 953 C CA . ALA B 1 8 ? -1.595 6.473 3.689 1 96.81 8 ALA B CA 1
ATOM 954 C C . ALA B 1 8 ? -1.519 7.891 4.242 1 96.81 8 ALA B C 1
ATOM 956 O O . ALA B 1 8 ? -2.414 8.703 4.004 1 96.81 8 ALA B O 1
ATOM 957 N N . VAL B 1 9 ? -0.555 8.195 5.012 1 97.69 9 VAL B N 1
ATOM 958 C CA . VAL B 1 9 ? -0.165 9.523 5.484 1 97.69 9 VAL B CA 1
ATOM 959 C C . VAL B 1 9 ? 1.328 9.734 5.25 1 97.69 9 VAL B C 1
ATOM 961 O O . VAL B 1 9 ? 2.15 8.906 5.656 1 97.69 9 VAL B O 1
ATOM 964 N N . LYS B 1 10 ? 1.705 10.836 4.594 1 97 10 LYS B N 1
ATOM 965 C CA . LYS B 1 10 ? 3.086 11.156 4.238 1 97 10 LYS B CA 1
ATOM 966 C C . LYS B 1 10 ? 3.715 10.031 3.42 1 97 10 LYS B C 1
ATOM 968 O O . LYS B 1 10 ? 4.898 9.734 3.576 1 97 10 LYS B O 1
ATOM 973 N N . GLY B 1 11 ? 2.9 9.281 2.668 1 96.38 11 GLY B N 1
ATOM 974 C CA . GLY B 1 11 ? 3.373 8.219 1.796 1 96.38 11 GLY B CA 1
ATOM 975 C C . GLY B 1 11 ? 3.604 6.906 2.523 1 96.38 11 GLY B C 1
ATOM 976 O O . GLY B 1 11 ? 4.086 5.938 1.933 1 96.38 11 GLY B O 1
ATOM 977 N N . VAL B 1 12 ? 3.354 6.879 3.773 1 96.44 12 VAL B N 1
ATOM 978 C CA . VAL B 1 12 ? 3.449 5.656 4.562 1 96.44 12 VAL B CA 1
ATOM 979 C C . VAL B 1 12 ? 2.076 4.992 4.652 1 96.44 12 VAL B C 1
ATOM 981 O O . VAL B 1 12 ? 1.086 5.645 4.988 1 96.44 12 VAL B O 1
ATOM 984 N N . VAL B 1 13 ? 1.988 3.75 4.289 1 95.75 13 VAL B N 1
ATOM 985 C CA . VAL B 1 13 ? 0.713 3.043 4.309 1 95.75 13 VAL B CA 1
ATOM 986 C C . VAL B 1 13 ? 0.556 2.297 5.633 1 95.75 13 VAL B C 1
ATOM 988 O O . VAL B 1 13 ? 1.396 1.468 5.992 1 95.75 13 VAL B O 1
ATOM 991 N N . PHE B 1 14 ? -0.517 2.576 6.344 1 96.25 14 PHE B N 1
ATOM 992 C CA . PHE B 1 14 ? -0.812 1.976 7.637 1 96.25 14 PHE B CA 1
ATOM 993 C C . PHE B 1 14 ? -1.994 1.019 7.531 1 96.25 14 PHE B C 1
ATOM 995 O O . PHE B 1 14 ? -2.973 1.305 6.84 1 96.25 14 PHE B O 1
ATOM 1002 N N . ASP B 1 15 ? -1.853 -0.083 8.188 1 95.12 15 ASP B N 1
ATOM 1003 C CA . ASP B 1 15 ? -3.01 -0.925 8.477 1 95.12 15 ASP B CA 1
ATOM 1004 C C . ASP B 1 15 ? -3.771 -0.412 9.695 1 95.12 15 ASP B C 1
ATOM 1006 O O . ASP B 1 15 ? -3.332 -0.598 10.836 1 95.12 15 ASP B O 1
ATOM 1010 N N . VAL B 1 16 ? -4.941 0.188 9.406 1 96.44 16 VAL B N 1
ATOM 1011 C CA . VAL B 1 16 ? -5.688 0.807 10.5 1 96.44 16 VAL B CA 1
ATOM 1012 C C . VAL B 1 16 ? -6.875 -0.071 10.875 1 96.44 16 VAL B C 1
ATOM 1014 O O . VAL B 1 16 ? -7.859 0.414 11.445 1 96.44 16 VAL B O 1
ATOM 1017 N N . THR B 1 17 ? -6.832 -1.321 10.508 1 94.88 17 THR B N 1
ATOM 1018 C CA . THR B 1 17 ? -7.906 -2.27 10.766 1 94.88 17 THR B CA 1
ATOM 1019 C C . THR B 1 17 ? -8.266 -2.291 12.25 1 94.88 17 THR B C 1
ATOM 1021 O O . THR B 1 17 ? -9.438 -2.395 12.617 1 94.88 17 THR B O 1
ATOM 1024 N N . SER B 1 18 ? -7.324 -2.254 13.141 1 95.19 18 SER B N 1
ATOM 1025 C CA . SER B 1 18 ? -7.566 -2.289 14.578 1 95.19 18 SER B CA 1
ATOM 1026 C C . SER B 1 18 ? -8.375 -1.073 15.031 1 95.19 18 SER B C 1
ATOM 1028 O O . SER B 1 18 ? -8.914 -1.058 16.141 1 95.19 18 SER B O 1
ATOM 1030 N N . GLY B 1 19 ? -8.43 -0.047 14.234 1 96.81 19 GLY B N 1
ATOM 1031 C CA . GLY B 1 19 ? -9.242 1.132 14.5 1 96.81 19 GLY B CA 1
ATOM 1032 C C . GLY B 1 19 ? -10.508 1.183 13.672 1 96.81 19 GLY B C 1
ATOM 1033 O O . GLY B 1 19 ? -10.914 2.252 13.211 1 96.81 19 GLY B O 1
ATOM 1034 N N . LYS B 1 20 ? -11.07 0.129 13.453 1 96.19 20 LYS B N 1
ATOM 1035 C CA . LYS B 1 20 ? -12.242 0.005 12.594 1 96.19 20 LYS B CA 1
ATOM 1036 C C . LYS B 1 20 ? -13.375 0.91 13.078 1 96.19 20 LYS B C 1
ATOM 1038 O O . LYS B 1 20 ? -14.172 1.396 12.273 1 96.19 20 LYS B O 1
ATOM 1043 N N . GLU B 1 21 ? -13.453 1.155 14.352 1 96.69 21 GLU B N 1
ATOM 1044 C CA . GLU B 1 21 ? -14.477 2.055 14.867 1 96.69 21 GLU B CA 1
ATOM 1045 C C . GLU B 1 21 ? -14.305 3.469 14.328 1 96.69 21 GLU B C 1
ATOM 1047 O O . GLU B 1 21 ? -15.266 4.234 14.242 1 96.69 21 GLU B O 1
ATOM 1052 N N . PHE B 1 22 ? -13.164 3.805 13.891 1 97.31 22 PHE B N 1
ATOM 1053 C CA . PHE B 1 22 ? -12.875 5.137 13.383 1 97.31 22 PHE B CA 1
ATOM 1054 C C . PHE B 1 22 ? -12.82 5.133 11.859 1 97.31 22 PHE B C 1
ATOM 1056 O O . PHE B 1 22 ? -13.242 6.098 11.219 1 97.31 22 PHE B O 1
ATOM 1063 N N . TYR B 1 23 ? -12.305 4 11.359 1 96.5 23 TYR B N 1
ATOM 1064 C CA . TYR B 1 23 ? -11.945 4.035 9.945 1 96.5 23 TYR B CA 1
ATOM 1065 C C . TYR B 1 23 ? -12.844 3.127 9.125 1 96.5 23 TYR B C 1
ATOM 1067 O O . TYR B 1 23 ? -12.859 3.201 7.895 1 96.5 23 TYR B O 1
ATOM 1075 N N . GLY B 1 24 ? -13.547 2.303 9.719 1 93.81 24 GLY B N 1
ATOM 1076 C CA . GLY B 1 24 ? -14.414 1.367 9.016 1 93.81 24 GLY B CA 1
ATOM 1077 C C . GLY B 1 24 ? -15.555 2.045 8.281 1 93.81 24 GLY B C 1
ATOM 1078 O O . GLY B 1 24 ? -15.688 3.27 8.328 1 93.81 24 GLY B O 1
ATOM 1079 N N . ARG B 1 25 ? -16.281 1.255 7.527 1 90.81 25 ARG B N 1
ATOM 1080 C CA . ARG B 1 25 ? -17.422 1.761 6.77 1 90.81 25 ARG B CA 1
ATOM 1081 C C . ARG B 1 25 ? -18.406 2.479 7.684 1 90.81 25 ARG B C 1
ATOM 1083 O O . ARG B 1 25 ? -18.844 1.928 8.703 1 90.81 25 ARG B O 1
ATOM 1090 N N . GLY B 1 26 ? -18.703 3.701 7.219 1 92.19 26 GLY B N 1
ATOM 1091 C CA . GLY B 1 26 ? -19.672 4.484 7.977 1 92.19 26 GLY B CA 1
ATOM 1092 C C . GLY B 1 26 ? -19.062 5.188 9.172 1 92.19 26 GLY B C 1
ATOM 1093 O O . GLY B 1 26 ? -19.719 5.98 9.844 1 92.19 26 GLY B O 1
ATOM 1094 N N . ALA B 1 27 ? -17.844 4.895 9.508 1 95.38 27 ALA B N 1
ATOM 1095 C CA . ALA B 1 27 ? -17.156 5.484 10.656 1 95.38 27 ALA B CA 1
ATOM 1096 C C . ALA B 1 27 ? -16.641 6.883 10.328 1 95.38 27 ALA B C 1
ATOM 1098 O O . ALA B 1 27 ? -16.547 7.258 9.156 1 95.38 27 ALA B O 1
ATOM 1099 N N . PRO B 1 28 ? -16.328 7.625 11.32 1 96.31 28 PRO B N 1
ATOM 1100 C CA . PRO B 1 28 ? -16.031 9.047 11.133 1 96.31 28 PRO B CA 1
ATOM 1101 C C . PRO B 1 28 ? -14.844 9.297 10.211 1 96.31 28 PRO B C 1
ATOM 1103 O O . PRO B 1 28 ? -14.828 10.273 9.469 1 96.31 28 PRO B O 1
ATOM 1106 N N . TYR B 1 29 ? -13.906 8.391 10.227 1 96.94 29 TYR B N 1
ATOM 1107 C CA . TYR B 1 29 ? -12.688 8.68 9.477 1 96.94 29 TYR B CA 1
ATOM 1108 C C . TYR B 1 29 ? -12.578 7.785 8.25 1 96.94 29 TYR B C 1
ATOM 1110 O O . TYR B 1 29 ? -11.516 7.691 7.633 1 96.94 29 TYR B O 1
ATOM 1118 N N . ASN B 1 30 ? -13.688 7.207 7.914 1 95.31 30 ASN B N 1
ATOM 1119 C CA . ASN B 1 30 ? -13.695 6.301 6.77 1 95.31 30 ASN B CA 1
ATOM 1120 C C . ASN B 1 30 ? -13.266 7.012 5.488 1 95.31 30 ASN B C 1
ATOM 1122 O O . ASN B 1 30 ? -12.609 6.414 4.633 1 95.31 30 ASN B O 1
ATOM 1126 N N . ALA B 1 31 ? -13.57 8.297 5.383 1 94.69 31 ALA B N 1
ATOM 1127 C CA . ALA B 1 31 ? -13.273 9.055 4.172 1 94.69 31 ALA B CA 1
ATOM 1128 C C . ALA B 1 31 ? -11.766 9.141 3.932 1 94.69 31 ALA B C 1
ATOM 1130 O O . ALA B 1 31 ? -11.328 9.375 2.807 1 94.69 31 ALA B O 1
ATOM 1131 N N . LEU B 1 32 ? -10.984 8.898 4.926 1 95.88 32 LEU B N 1
ATOM 1132 C CA . LEU B 1 32 ? -9.531 9.016 4.836 1 95.88 32 LEU B CA 1
ATOM 1133 C C . LEU B 1 32 ? -8.922 7.758 4.23 1 95.88 32 LEU B C 1
ATOM 1135 O O . LEU B 1 32 ? -7.762 7.762 3.818 1 95.88 32 LEU B O 1
ATOM 1139 N N . THR B 1 33 ? -9.648 6.703 4.188 1 94.75 33 THR B N 1
ATOM 1140 C CA . THR B 1 33 ? -9.086 5.391 3.895 1 94.75 33 THR B CA 1
ATOM 1141 C C . THR B 1 33 ? -8.961 5.18 2.389 1 94.75 33 THR B C 1
ATOM 1143 O O . THR B 1 33 ? -9.68 5.809 1.607 1 94.75 33 THR B O 1
ATOM 1146 N N . GLY B 1 34 ? -8.031 4.402 1.978 1 91.75 34 GLY B N 1
ATOM 1147 C CA . GLY B 1 34 ? -7.852 4.039 0.582 1 91.75 34 GLY B CA 1
ATOM 1148 C C . GLY B 1 34 ? -7.145 5.109 -0.227 1 91.75 34 GLY B C 1
ATOM 1149 O O . GLY B 1 34 ? -7.113 5.047 -1.457 1 91.75 34 GLY B O 1
ATOM 1150 N N . LYS B 1 35 ? -6.637 6.07 0.369 1 91.56 35 LYS B N 1
ATOM 1151 C CA . LYS B 1 35 ? -5.91 7.152 -0.293 1 91.56 35 LYS B CA 1
ATOM 1152 C C . LYS B 1 35 ? -4.812 7.707 0.606 1 91.56 35 LYS B C 1
ATOM 1154 O O . LYS B 1 35 ? -4.688 7.305 1.765 1 91.56 35 LYS B O 1
ATOM 1159 N N . ASP B 1 36 ? -3.959 8.516 -0.027 1 95.38 36 ASP B N 1
ATOM 1160 C CA . ASP B 1 36 ? -3.031 9.281 0.8 1 95.38 36 ASP B CA 1
ATOM 1161 C C . ASP B 1 36 ? -3.674 10.57 1.295 1 95.38 36 ASP B C 1
ATOM 1163 O O . ASP B 1 36 ? -3.811 11.531 0.537 1 95.38 36 ASP B O 1
ATOM 1167 N N . SER B 1 37 ? -4.02 10.547 2.604 1 96.31 37 SER B N 1
ATOM 1168 C CA . SER B 1 37 ? -4.809 11.625 3.195 1 96.31 37 SER B CA 1
ATOM 1169 C C . SER B 1 37 ? -3.926 12.578 3.992 1 96.31 37 SER B C 1
ATOM 1171 O O . SER B 1 37 ? -4.344 13.102 5.031 1 96.31 37 SER B O 1
ATOM 1173 N N . THR B 1 38 ? -2.721 12.82 3.555 1 98.06 38 THR B N 1
ATOM 1174 C CA . THR B 1 38 ? -1.741 13.656 4.246 1 98.06 38 THR B CA 1
ATOM 1175 C C . THR B 1 38 ? -2.309 15.047 4.516 1 98.06 38 THR B C 1
ATOM 1177 O O . THR B 1 38 ? -2.283 15.523 5.652 1 98.06 38 THR B O 1
ATOM 1180 N N . ARG B 1 39 ? -2.83 15.672 3.486 1 98.31 39 ARG B N 1
ATOM 1181 C CA . ARG B 1 39 ? -3.369 17.016 3.637 1 98.31 39 ARG B CA 1
ATOM 1182 C C . ARG B 1 39 ? -4.555 17.031 4.594 1 98.31 39 ARG B C 1
ATOM 1184 O O . ARG B 1 39 ? -4.66 17.906 5.449 1 98.31 39 ARG B O 1
ATOM 1191 N N . GLY B 1 40 ? -5.469 16.078 4.457 1 97.88 40 GLY B N 1
ATOM 1192 C CA . GLY B 1 40 ? -6.594 15.961 5.371 1 97.88 40 GLY B CA 1
ATOM 1193 C C . GLY B 1 40 ? -6.172 15.812 6.824 1 97.88 40 GLY B C 1
ATOM 1194 O O . GLY B 1 40 ? -6.754 16.453 7.707 1 97.88 40 GLY B O 1
ATOM 1195 N N . VAL B 1 41 ? -5.191 15.047 7.094 1 98.19 41 VAL B N 1
ATOM 1196 C CA . VAL B 1 41 ? -4.672 14.828 8.438 1 98.19 41 VAL B CA 1
ATOM 1197 C C . VAL B 1 41 ? -4.039 16.109 8.961 1 98.19 41 VAL B C 1
ATOM 1199 O O . VAL B 1 41 ? -4.234 16.484 10.125 1 98.19 41 VAL B O 1
ATOM 1202 N N . ALA B 1 42 ? -3.295 16.766 8.117 1 98.62 42 ALA B N 1
ATOM 1203 C CA . ALA B 1 42 ? -2.666 18.031 8.516 1 98.62 42 ALA B CA 1
ATOM 1204 C C . ALA B 1 42 ? -3.713 19.062 8.945 1 98.62 42 ALA B C 1
ATOM 1206 O O . ALA B 1 42 ? -3.516 19.781 9.914 1 98.62 42 ALA B O 1
ATOM 1207 N N . LYS B 1 43 ? -4.754 19.031 8.203 1 98.12 43 LYS B N 1
ATOM 1208 C CA . LYS B 1 43 ? -5.777 20.062 8.414 1 98.12 43 LYS B CA 1
ATOM 1209 C C . LYS B 1 43 ? -6.875 19.562 9.344 1 98.12 43 LYS B C 1
ATOM 1211 O O . LYS B 1 43 ? -7.797 20.297 9.688 1 98.12 43 LYS B O 1
ATOM 1216 N N . MET B 1 44 ? -6.812 18.312 9.742 1 96 44 MET B N 1
ATOM 1217 C CA . MET B 1 44 ? -7.914 17.672 10.445 1 96 44 MET B CA 1
ATOM 1218 C C . MET B 1 44 ? -9.227 17.844 9.688 1 96 44 MET B C 1
ATOM 1220 O O . MET B 1 44 ? -10.227 18.266 10.266 1 96 44 MET B O 1
ATOM 1224 N N . SER B 1 45 ? -9.164 17.5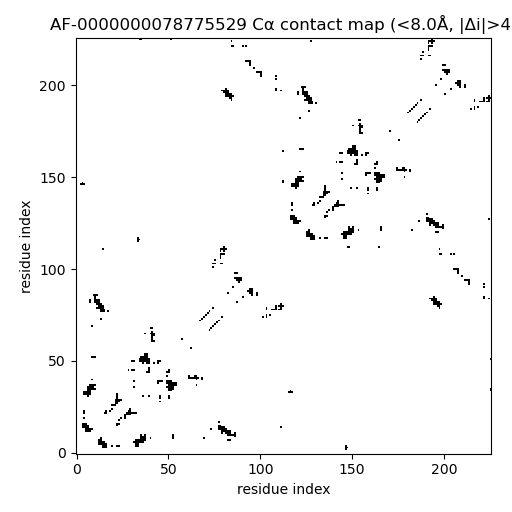94 8.43 1 97.38 45 SER B N 1
ATOM 1225 C CA . SER B 1 45 ? -10.266 17.859 7.52 1 97.38 45 SER B CA 1
ATOM 1226 C C . SER B 1 45 ? -10.703 16.594 6.793 1 97.38 45 SER B C 1
ATOM 1228 O O . SER B 1 45 ? -9.867 15.789 6.379 1 97.38 45 SER B O 1
ATOM 1230 N N . LEU B 1 46 ? -11.969 16.469 6.711 1 96.25 46 LEU B N 1
ATOM 1231 C CA . LEU B 1 46 ? -12.531 15.367 5.941 1 96.25 46 LEU B CA 1
ATOM 1232 C C . LEU B 1 46 ? -13.172 15.875 4.656 1 96.25 46 LEU B C 1
ATOM 1234 O O . LEU B 1 46 ? -13.883 15.125 3.979 1 96.25 46 LEU B O 1
ATOM 1238 N N . ASP B 1 47 ? -12.898 17.125 4.312 1 95.94 47 ASP B N 1
ATOM 1239 C CA . ASP B 1 47 ? -13.344 17.656 3.029 1 95.94 47 ASP B CA 1
ATOM 1240 C C . ASP B 1 47 ? -12.703 16.906 1.87 1 95.94 47 ASP B C 1
ATOM 1242 O O . ASP B 1 47 ? -11.484 16.703 1.848 1 95.94 47 ASP B O 1
ATOM 1246 N N . PRO B 1 48 ? -13.523 16.531 0.943 1 93.69 48 PRO B N 1
ATOM 1247 C CA . PRO B 1 48 ? -13 15.773 -0.201 1 93.69 48 PRO B CA 1
ATOM 1248 C C . PRO B 1 48 ? -11.812 16.469 -0.867 1 93.69 48 PRO B C 1
ATOM 1250 O O . PRO B 1 48 ? -10.891 15.805 -1.345 1 93.69 48 PRO B O 1
ATOM 1253 N N . ALA B 1 49 ? -11.781 17.75 -0.914 1 94.75 49 ALA B N 1
ATOM 1254 C CA . ALA B 1 49 ? -10.703 18.5 -1.556 1 94.75 49 ALA B CA 1
ATOM 1255 C C . ALA B 1 49 ? -9.398 18.344 -0.788 1 94.75 49 ALA B C 1
ATOM 1257 O O . ALA B 1 49 ? -8.312 18.516 -1.353 1 94.75 49 ALA B O 1
ATOM 1258 N N . ASP B 1 50 ? -9.539 17.938 0.468 1 96.81 50 ASP B N 1
ATOM 1259 C CA . ASP B 1 50 ? -8.352 17.812 1.306 1 96.81 50 ASP B CA 1
ATOM 1260 C C . ASP B 1 50 ? -7.859 16.375 1.357 1 96.81 50 ASP B C 1
ATOM 1262 O O . ASP B 1 50 ? -6.789 16.094 1.906 1 96.81 50 ASP B O 1
ATOM 1266 N N . LEU B 1 51 ? -8.594 15.453 0.868 1 94.44 51 LEU B N 1
ATOM 1267 C CA . LEU B 1 51 ? -8.25 14.039 0.934 1 94.44 51 LEU B CA 1
ATOM 1268 C C . LEU B 1 51 ? -7.246 13.672 -0.154 1 94.44 51 LEU B C 1
ATOM 1270 O O . LEU B 1 51 ? -7.539 12.859 -1.032 1 94.44 51 LEU B O 1
ATOM 1274 N N . THR B 1 52 ? -6.066 14.297 -0.045 1 94.75 52 THR B N 1
ATOM 1275 C CA . THR B 1 52 ? -4.969 14.148 -0.995 1 94.75 52 THR B CA 1
ATOM 1276 C C . THR B 1 52 ? -3.621 14.211 -0.278 1 94.75 52 THR B C 1
ATOM 1278 O O . THR B 1 52 ? -3.553 14.586 0.894 1 94.75 52 THR B O 1
ATOM 1281 N N . HIS B 1 53 ? -2.625 13.852 -1.003 1 95.31 53 HIS B N 1
ATOM 1282 C CA . HIS B 1 53 ? -1.272 13.867 -0.458 1 95.31 53 HIS B CA 1
ATOM 1283 C C . HIS B 1 53 ? -0.682 15.266 -0.49 1 95.31 53 HIS B C 1
ATOM 1285 O O . HIS B 1 53 ? 0.354 15.523 0.127 1 95.31 53 HIS B O 1
ATOM 1291 N N . ASP B 1 54 ? -1.307 16.188 -1.2 1 95.56 54 ASP B N 1
ATOM 1292 C CA . ASP B 1 54 ? -0.73 17.484 -1.541 1 95.56 54 ASP B CA 1
ATOM 1293 C C . ASP B 1 54 ? -0.661 18.406 -0.317 1 95.56 54 ASP B C 1
ATOM 1295 O O . ASP B 1 54 ? -1.69 18.734 0.278 1 95.56 54 ASP B O 1
ATOM 1299 N N . ILE B 1 55 ? 0.561 18.938 -0.013 1 96.69 55 ILE B N 1
ATOM 1300 C CA . ILE B 1 55 ? 0.7 19.766 1.182 1 96.69 55 ILE B CA 1
ATOM 1301 C C . ILE B 1 55 ? 0.907 21.219 0.778 1 96.69 55 ILE B C 1
ATOM 1303 O O . ILE B 1 55 ? 1.299 22.047 1.604 1 96.69 55 ILE B O 1
ATOM 1307 N N . THR B 1 56 ? 0.736 21.484 -0.5 1 96.94 56 THR B N 1
ATOM 1308 C CA . THR B 1 56 ? 0.906 22.844 -0.979 1 96.94 56 THR B CA 1
ATOM 1309 C C . THR B 1 56 ? -0.04 23.797 -0.252 1 96.94 56 THR B C 1
ATOM 1311 O O . THR B 1 56 ? -1.233 23.516 -0.125 1 96.94 56 THR B O 1
ATOM 1314 N N . GLY B 1 57 ? 0.512 24.906 0.284 1 97.38 57 GLY B N 1
ATOM 1315 C CA . GLY B 1 57 ? -0.302 25.953 0.887 1 97.38 57 GLY B CA 1
ATOM 1316 C C . GLY B 1 57 ? -0.578 25.719 2.359 1 97.38 57 GLY B C 1
ATOM 1317 O O . GLY B 1 57 ? -1.208 26.547 3.02 1 97.38 57 GLY B O 1
ATOM 1318 N N . LEU B 1 58 ? -0.1 24.688 2.945 1 98.12 58 LEU B N 1
ATOM 1319 C CA . LEU B 1 58 ? -0.294 24.453 4.371 1 98.12 58 LEU B CA 1
ATOM 1320 C C . LEU B 1 58 ? 0.55 25.422 5.203 1 98.12 58 LEU B C 1
ATOM 1322 O O . LEU B 1 58 ? 1.672 25.75 4.816 1 98.12 58 LEU B O 1
ATOM 1326 N N . THR B 1 59 ? 0.037 25.719 6.289 1 98.19 59 THR B N 1
ATOM 1327 C CA . THR B 1 59 ? 0.749 26.609 7.207 1 98.19 59 THR B CA 1
ATOM 1328 C C . THR B 1 59 ? 1.745 25.812 8.055 1 98.19 59 THR B C 1
ATOM 1330 O O . THR B 1 59 ? 1.682 24.594 8.109 1 98.19 59 THR B O 1
ATOM 1333 N N . ALA B 1 60 ? 2.641 26.594 8.695 1 97.88 60 ALA B N 1
ATOM 1334 C CA . ALA B 1 60 ? 3.592 25.953 9.602 1 97.88 60 ALA B CA 1
ATOM 1335 C C . ALA B 1 60 ? 2.867 25.188 10.703 1 97.88 60 ALA B C 1
ATOM 1337 O O . ALA B 1 60 ? 3.291 24.094 11.094 1 97.88 60 ALA B O 1
ATOM 1338 N N . LYS B 1 61 ? 1.832 25.766 11.188 1 98.06 61 LYS B N 1
ATOM 1339 C CA . LYS B 1 61 ? 1.055 25.125 12.242 1 98.06 61 LYS B CA 1
ATOM 1340 C C . LYS B 1 61 ? 0.433 23.812 11.75 1 98.06 61 LYS B C 1
ATOM 1342 O O . LYS B 1 61 ? 0.437 22.812 12.461 1 98.06 61 LYS B O 1
ATOM 1347 N N . GLU B 1 62 ? -0.132 23.844 10.586 1 98.38 62 GLU B N 1
ATOM 1348 C CA . GLU B 1 62 ? -0.716 22.641 10 1 98.38 62 GLU B CA 1
ATOM 1349 C C . GLU B 1 62 ? 0.339 21.562 9.797 1 98.38 62 GLU B C 1
ATOM 1351 O O . GLU B 1 62 ? 0.081 20.375 10.039 1 98.38 62 GLU B O 1
ATOM 1356 N N . LEU B 1 63 ? 1.486 21.969 9.391 1 98.44 63 LEU B N 1
ATOM 1357 C CA . LEU B 1 63 ? 2.582 21.016 9.188 1 98.44 63 LEU B CA 1
ATOM 1358 C C . LEU B 1 63 ? 3.035 20.422 10.516 1 98.44 63 LEU B C 1
ATOM 1360 O O . LEU B 1 63 ? 3.363 19.234 10.586 1 98.44 63 LEU B O 1
ATOM 1364 N N . GLU B 1 64 ? 3.098 21.234 11.5 1 98.31 64 GLU B N 1
ATOM 1365 C CA . GLU B 1 64 ? 3.42 20.75 12.836 1 98.31 64 GLU B CA 1
ATOM 1366 C C . GLU B 1 64 ? 2.371 19.75 13.32 1 98.31 64 GLU B C 1
ATOM 1368 O O . GLU B 1 64 ? 2.713 18.719 13.906 1 98.31 64 GLU B O 1
ATOM 1373 N N . SER B 1 65 ? 1.121 20.094 13.102 1 97.94 65 SER B N 1
ATOM 1374 C CA . SER B 1 65 ? 0.035 19.188 13.461 1 97.94 65 SER B CA 1
ATOM 1375 C C . SER B 1 65 ? 0.167 17.859 12.727 1 97.94 65 SER B C 1
ATOM 1377 O O . SER B 1 65 ? -0.023 16.797 13.328 1 97.94 65 SER B O 1
ATOM 1379 N N . LEU B 1 66 ? 0.468 17.938 11.5 1 98.44 66 LEU B N 1
ATOM 1380 C CA . LEU B 1 66 ? 0.686 16.734 10.695 1 98.44 66 LEU B CA 1
ATOM 1381 C C . LEU B 1 66 ? 1.763 15.859 11.32 1 98.44 66 LEU B C 1
ATOM 1383 O O . LEU B 1 66 ? 1.559 14.656 11.5 1 98.44 66 LEU B O 1
ATOM 1387 N N . ASP B 1 67 ? 2.848 16.469 11.625 1 97.88 67 ASP B N 1
ATOM 1388 C CA . ASP B 1 67 ? 3.965 15.719 12.195 1 97.88 67 ASP B CA 1
ATOM 1389 C C . ASP B 1 67 ? 3.572 15.078 13.531 1 97.88 67 ASP B C 1
ATOM 1391 O O . ASP B 1 67 ? 3.914 13.922 13.789 1 97.88 67 ASP B O 1
ATOM 1395 N N . ASP B 1 68 ? 2.875 15.828 14.273 1 98.12 68 ASP B N 1
ATOM 1396 C CA . ASP B 1 68 ? 2.453 15.344 15.586 1 98.12 68 ASP B CA 1
ATOM 1397 C C . ASP B 1 68 ? 1.5 14.156 15.453 1 98.12 68 ASP B C 1
ATOM 1399 O O . ASP B 1 68 ? 1.692 13.125 16.094 1 98.12 68 ASP B O 1
ATOM 1403 N N . VAL B 1 69 ? 0.484 14.289 14.633 1 98.12 69 VAL B N 1
ATOM 1404 C CA . VAL B 1 69 ? -0.51 13.234 14.453 1 98.12 69 VAL B CA 1
ATOM 1405 C C . VAL B 1 69 ? 0.144 12.008 13.82 1 98.12 69 VAL B C 1
ATOM 1407 O O . VAL B 1 69 ? -0.128 10.875 14.219 1 98.12 69 VAL B O 1
ATOM 1410 N N . PHE B 1 70 ? 1.035 12.266 12.891 1 98.06 70 PHE B N 1
ATOM 1411 C CA . PHE B 1 70 ? 1.735 11.18 12.227 1 98.06 70 PHE B CA 1
ATOM 1412 C C . PHE B 1 70 ? 2.527 10.352 13.234 1 98.06 70 PHE B C 1
ATOM 1414 O O . PHE B 1 70 ? 2.439 9.117 13.242 1 98.06 70 PHE B O 1
ATOM 1421 N N . THR B 1 71 ? 3.199 11.016 14.078 1 97.31 71 THR B N 1
ATOM 1422 C CA . THR B 1 71 ? 4.094 10.344 15.016 1 97.31 71 THR B CA 1
ATOM 1423 C C . THR B 1 71 ? 3.307 9.75 16.172 1 97.31 71 THR B C 1
ATOM 1425 O O . THR B 1 71 ? 3.473 8.57 16.516 1 97.31 71 THR B O 1
ATOM 1428 N N . ARG B 1 72 ? 2.41 10.43 16.703 1 96.38 72 ARG B N 1
ATOM 1429 C CA . ARG B 1 72 ? 1.778 10.055 17.953 1 96.38 72 ARG B CA 1
ATOM 1430 C C . ARG B 1 72 ? 0.598 9.117 17.719 1 96.38 72 ARG B C 1
ATOM 1432 O O . ARG B 1 72 ? 0.225 8.344 18.594 1 96.38 72 ARG B O 1
ATOM 1439 N N . VAL B 1 73 ? -0.004 9.18 16.578 1 96.75 73 VAL B N 1
ATOM 1440 C CA . VAL B 1 73 ? -1.177 8.352 16.312 1 96.75 73 VAL B CA 1
ATOM 1441 C C . VAL B 1 73 ? -0.818 7.242 15.328 1 96.75 73 VAL B C 1
ATOM 1443 O O . VAL B 1 73 ? -0.776 6.066 15.703 1 96.75 73 VAL B O 1
ATOM 1446 N N . TYR B 1 74 ? -0.401 7.602 14.203 1 97.31 74 TYR B N 1
ATOM 1447 C CA . TYR B 1 74 ? -0.284 6.59 13.156 1 97.31 74 TYR B CA 1
ATOM 1448 C C . TYR B 1 74 ? 0.935 5.707 13.383 1 97.31 74 TYR B C 1
ATOM 1450 O O . TYR B 1 74 ? 0.812 4.48 13.477 1 97.31 74 TYR B O 1
ATOM 1458 N N . LYS B 1 75 ? 2.051 6.34 13.539 1 95.69 75 LYS B N 1
ATOM 1459 C CA . LYS B 1 75 ? 3.256 5.547 13.758 1 95.69 75 LYS B CA 1
ATOM 1460 C C . LYS B 1 75 ? 3.164 4.75 15.055 1 95.69 75 LYS B C 1
ATOM 1462 O O . LYS B 1 75 ? 3.672 3.629 15.141 1 95.69 75 LYS B O 1
ATOM 1467 N N . ALA B 1 76 ? 2.539 5.273 15.992 1 95.06 76 ALA B N 1
ATOM 1468 C CA . ALA B 1 76 ? 2.494 4.668 17.328 1 95.06 76 ALA B CA 1
ATOM 1469 C C . ALA B 1 76 ? 1.439 3.568 17.391 1 95.06 76 ALA B C 1
ATOM 1471 O O . ALA B 1 76 ? 1.634 2.553 18.062 1 95.06 76 ALA B O 1
ATOM 1472 N N . LYS B 1 77 ? 0.363 3.652 16.672 1 95.38 77 LYS B N 1
ATOM 1473 C CA . LYS B 1 77 ? -0.781 2.789 16.953 1 95.38 77 LYS B CA 1
ATOM 1474 C C . LYS B 1 77 ? -0.998 1.781 15.82 1 95.38 77 LYS B C 1
ATOM 1476 O O . LYS B 1 77 ? -1.655 0.757 16.016 1 95.38 77 LYS B O 1
ATOM 1481 N N . TYR B 1 78 ? -0.504 2.078 14.664 1 96 78 TYR B N 1
ATOM 1482 C CA . TYR B 1 78 ? -0.847 1.241 13.516 1 96 78 TYR B CA 1
ATOM 1483 C C . TYR B 1 78 ? 0.408 0.733 12.82 1 96 78 TYR B C 1
ATOM 1485 O O . TYR B 1 78 ? 1.372 1.48 12.641 1 96 78 TYR B O 1
ATOM 1493 N N . PRO B 1 79 ? 0.436 -0.53 12.422 1 94.56 79 PRO B N 1
ATOM 1494 C CA . PRO B 1 79 ? 1.61 -1.063 11.727 1 94.56 79 PRO B CA 1
ATOM 1495 C C . PRO B 1 79 ? 1.752 -0.523 10.305 1 94.56 79 PRO B C 1
ATOM 1497 O O . PRO B 1 79 ? 0.75 -0.331 9.609 1 94.56 79 PRO B O 1
ATOM 1500 N N . ILE B 1 80 ? 2.971 -0.3 9.867 1 94.25 80 ILE B N 1
ATOM 1501 C CA . ILE B 1 80 ? 3.293 0.079 8.5 1 94.25 80 ILE B CA 1
ATOM 1502 C C . ILE B 1 80 ? 3.322 -1.164 7.613 1 94.25 80 ILE B C 1
ATOM 1504 O O . ILE B 1 80 ? 4 -2.145 7.93 1 94.25 80 ILE B O 1
ATOM 1508 N N . VAL B 1 81 ? 2.592 -1.076 6.508 1 93.31 81 VAL B N 1
ATOM 1509 C CA . VAL B 1 81 ? 2.531 -2.252 5.648 1 93.31 81 VAL B CA 1
ATOM 1510 C C . VAL B 1 81 ? 3.217 -1.954 4.316 1 93.31 81 VAL B C 1
ATOM 1512 O O . VAL B 1 81 ? 3.473 -2.865 3.525 1 93.31 81 VAL B O 1
ATOM 1515 N N . GLY B 1 82 ? 3.553 -0.666 4.059 1 94.69 82 GLY B N 1
ATOM 1516 C CA . GLY B 1 82 ? 4.195 -0.293 2.807 1 94.69 82 GLY B CA 1
ATOM 1517 C C . GLY B 1 82 ? 4.301 1.208 2.615 1 94.69 82 GLY B C 1
ATOM 1518 O O . GLY B 1 82 ? 4.105 1.975 3.561 1 94.69 82 GLY B O 1
ATOM 1519 N N . TYR B 1 83 ? 4.672 1.529 1.377 1 95.25 83 TYR B N 1
ATOM 1520 C CA . TYR B 1 83 ? 4.887 2.92 0.992 1 95.25 83 TYR B CA 1
ATOM 1521 C C . TYR B 1 83 ? 4.312 3.197 -0.392 1 95.25 83 TYR B C 1
ATOM 1523 O O . TYR B 1 83 ? 4.324 2.324 -1.263 1 95.25 83 TYR B O 1
ATOM 1531 N N . THR B 1 84 ? 3.834 4.395 -0.505 1 95.38 84 THR B N 1
ATOM 1532 C CA . THR B 1 84 ? 3.35 4.797 -1.82 1 95.38 84 THR B CA 1
ATOM 1533 C C . THR B 1 84 ? 4.512 4.973 -2.795 1 95.38 84 THR B C 1
ATOM 1535 O O . THR B 1 84 ? 5.652 5.164 -2.377 1 95.38 84 THR B O 1
ATOM 1538 N N . ALA B 1 85 ? 4.184 4.891 -4.055 1 92.38 85 ALA B N 1
ATOM 1539 C CA . ALA B 1 85 ? 5.203 5.062 -5.086 1 92.38 85 ALA B CA 1
ATOM 1540 C C . ALA B 1 85 ? 5.863 6.434 -4.98 1 92.38 85 ALA B C 1
ATOM 1542 O O . ALA B 1 85 ? 7.082 6.555 -5.145 1 92.38 85 ALA B O 1
ATOM 1543 N N . ARG B 1 86 ? 5.129 7.457 -4.648 1 90.25 86 ARG B N 1
ATOM 1544 C CA . ARG B 1 86 ? 5.641 8.82 -4.566 1 90.25 86 ARG B CA 1
ATOM 1545 C C . ARG B 1 86 ? 6.691 8.945 -3.471 1 90.25 86 ARG B C 1
ATOM 1547 O O . ARG B 1 86 ? 7.559 9.82 -3.529 1 90.25 86 ARG B O 1
ATOM 1554 N N . ARG B 1 87 ? 6.598 8.102 -2.533 1 91.38 87 ARG B N 1
ATOM 1555 C CA . ARG B 1 87 ? 7.523 8.133 -1.407 1 91.38 87 ARG B CA 1
ATOM 1556 C C . ARG B 1 87 ? 8.852 7.469 -1.771 1 91.38 87 ARG B C 1
ATOM 1558 O O . ARG B 1 87 ? 9.906 7.871 -1.278 1 91.38 87 ARG B O 1
ATOM 1565 N N . ILE B 1 88 ? 8.797 6.496 -2.625 1 91.12 88 ILE B N 1
ATOM 1566 C CA . ILE B 1 88 ? 9.969 5.645 -2.816 1 91.12 88 ILE B CA 1
ATOM 1567 C C . ILE B 1 88 ? 10.625 5.969 -4.152 1 91.12 88 ILE B C 1
ATOM 1569 O O . ILE B 1 88 ? 11.781 5.605 -4.387 1 91.12 88 ILE B O 1
ATOM 1573 N N . LEU B 1 89 ? 9.859 6.594 -5.02 1 90 89 LEU B N 1
ATOM 1574 C CA . LEU B 1 89 ? 10.383 6.879 -6.355 1 90 89 LEU B CA 1
ATOM 1575 C C . LEU B 1 89 ? 10.516 8.383 -6.574 1 90 89 LEU B C 1
ATOM 1577 O O . LEU B 1 89 ? 9.734 9.164 -6.035 1 90 89 LEU B O 1
ATOM 1581 N N . ASN B 1 90 ? 11.469 8.719 -7.453 1 89.56 90 ASN B N 1
ATOM 1582 C CA . ASN B 1 90 ? 11.57 10.094 -7.941 1 89.56 90 ASN B CA 1
ATOM 1583 C C . ASN B 1 90 ? 10.562 10.367 -9.055 1 89.56 90 ASN B C 1
ATOM 1585 O O . ASN B 1 90 ? 9.891 9.453 -9.539 1 89.56 90 ASN B O 1
ATOM 1589 N N . GLU B 1 91 ? 10.422 11.633 -9.406 1 84.88 91 GLU B N 1
ATOM 1590 C CA . GLU B 1 91 ? 9.484 12.023 -10.453 1 84.88 91 GLU B CA 1
ATOM 1591 C C . GLU B 1 91 ? 9.781 11.273 -11.758 1 84.88 91 GLU B C 1
ATOM 1593 O O . GLU B 1 91 ? 8.859 10.961 -12.516 1 84.88 91 GLU B O 1
ATOM 1598 N N . ASP B 1 92 ? 11.078 10.82 -12.008 1 84 92 ASP B N 1
ATOM 1599 C CA . ASP B 1 92 ? 11.469 10.156 -13.25 1 84 92 ASP B CA 1
ATOM 1600 C C . ASP B 1 92 ? 11.273 8.648 -13.148 1 84 92 ASP B C 1
ATOM 1602 O O . ASP B 1 92 ? 11.602 7.91 -14.078 1 84 92 ASP B O 1
ATOM 1606 N N . GLY B 1 93 ? 10.789 8.211 -12.023 1 83.75 93 GLY B N 1
ATOM 1607 C CA . GLY B 1 93 ? 10.508 6.789 -11.859 1 83.75 93 GLY B CA 1
ATOM 1608 C C . GLY B 1 93 ? 11.664 6.023 -11.242 1 83.75 93 GLY B C 1
ATOM 1609 O O . GLY B 1 93 ? 11.539 4.832 -10.953 1 83.75 93 GLY B O 1
ATOM 1610 N N . SER B 1 94 ? 12.789 6.668 -11.039 1 86.31 94 SER B N 1
ATOM 1611 C CA . SER B 1 94 ? 13.93 6.016 -10.398 1 86.31 94 SER B CA 1
ATOM 1612 C C . SER B 1 94 ? 13.75 5.965 -8.883 1 86.31 94 SER B C 1
ATOM 1614 O O . SER B 1 94 ? 13.047 6.793 -8.312 1 86.31 94 SER B O 1
ATOM 1616 N N . PRO B 1 95 ? 14.375 4.949 -8.281 1 87.81 95 PRO B N 1
ATOM 1617 C CA . PRO B 1 95 ? 14.258 4.871 -6.828 1 87.81 95 PRO B CA 1
ATOM 1618 C C . PRO B 1 95 ? 14.875 6.074 -6.121 1 87.81 95 PRO B C 1
ATOM 1620 O O . PRO B 1 95 ? 15.906 6.594 -6.559 1 87.81 95 PRO B O 1
ATOM 1623 N N . ASN B 1 96 ? 14.195 6.566 -5.102 1 89.69 96 ASN B N 1
ATOM 1624 C CA . ASN B 1 96 ? 14.719 7.609 -4.227 1 89.69 96 ASN B CA 1
ATOM 1625 C C . ASN B 1 96 ? 15.789 7.059 -3.285 1 89.69 96 ASN B C 1
ATOM 1627 O O . ASN B 1 96 ? 15.469 6.426 -2.275 1 89.69 96 ASN B O 1
ATOM 1631 N N . LEU B 1 97 ? 17.016 7.363 -3.486 1 88.06 97 LEU B N 1
ATOM 1632 C CA . LEU B 1 97 ? 18.125 6.801 -2.719 1 88.06 97 LEU B CA 1
ATOM 1633 C C . LEU B 1 97 ? 18.188 7.418 -1.326 1 88.06 97 LEU B C 1
ATOM 1635 O O . LEU B 1 97 ? 18.859 6.891 -0.438 1 88.06 97 LEU B O 1
ATOM 1639 N N . ASP B 1 98 ? 17.516 8.508 -1.112 1 89.38 98 ASP B N 1
ATOM 1640 C CA . ASP B 1 98 ? 17.5 9.18 0.185 1 89.38 98 ASP B CA 1
ATOM 1641 C C . ASP B 1 98 ? 16.344 8.672 1.054 1 89.38 98 ASP B C 1
ATOM 1643 O O . ASP B 1 98 ? 16.188 9.109 2.195 1 89.38 98 ASP B O 1
ATOM 1647 N N . PHE B 1 99 ? 15.609 7.723 0.515 1 90.88 99 PHE B N 1
ATOM 1648 C CA . PHE B 1 99 ? 14.477 7.184 1.257 1 90.88 99 PHE B CA 1
ATOM 1649 C C . PHE B 1 99 ? 14.938 6.547 2.562 1 90.88 99 PHE B C 1
ATOM 1651 O O . PHE B 1 99 ? 15.867 5.742 2.57 1 90.88 99 PHE B O 1
ATOM 1658 N N . LYS B 1 100 ? 14.242 6.965 3.645 1 89.75 100 LYS B N 1
ATOM 1659 C CA . LYS B 1 100 ? 14.414 6.359 4.961 1 89.75 100 LYS B CA 1
ATOM 1660 C C . LYS B 1 100 ? 13.086 5.891 5.535 1 89.75 100 LYS B C 1
ATOM 1662 O O . LYS B 1 100 ? 12.156 6.688 5.695 1 89.75 100 LYS B O 1
ATOM 1667 N N . PRO B 1 101 ? 13.062 4.539 5.84 1 91.19 101 PRO B N 1
ATOM 1668 C CA . PRO B 1 101 ? 11.812 4.051 6.422 1 91.19 101 PRO B CA 1
ATOM 1669 C C . PRO B 1 101 ? 11.578 4.582 7.836 1 91.19 101 PRO B C 1
ATOM 1671 O O . PRO B 1 101 ? 12.523 4.984 8.516 1 91.19 101 PRO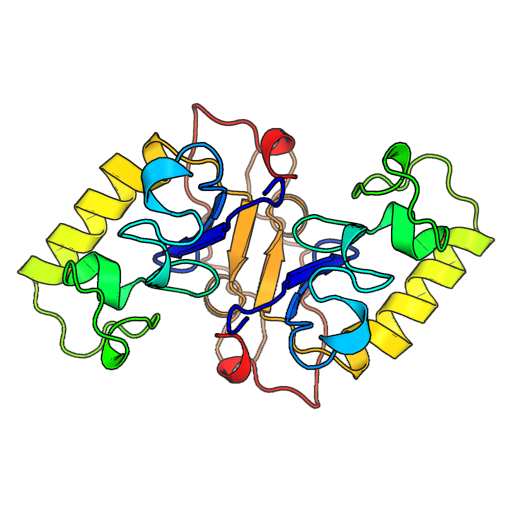 B O 1
ATOM 1674 N N . GLU B 1 102 ? 10.328 4.664 8.164 1 90.88 102 GLU B N 1
ATOM 1675 C CA . GLU B 1 102 ? 9.961 5.02 9.531 1 90.88 102 GLU B CA 1
ATOM 1676 C C . GLU B 1 102 ? 10.281 3.887 10.508 1 90.88 102 GLU B C 1
ATOM 1678 O O . GLU B 1 102 ? 10.156 2.711 10.156 1 90.88 102 GLU B O 1
ATOM 1683 N N . ASP B 1 103 ? 10.641 4.285 11.648 1 85.44 103 ASP B N 1
ATOM 1684 C CA . ASP B 1 103 ? 10.883 3.311 12.711 1 85.44 103 ASP B CA 1
ATOM 1685 C C . ASP B 1 103 ? 9.602 3 13.477 1 85.44 103 ASP B C 1
ATOM 1687 O O . ASP B 1 103 ? 8.844 3.908 13.828 1 85.44 103 ASP B O 1
ATOM 1691 N N . GLN B 1 104 ? 9.352 1.66 13.484 1 85.5 104 GLN B N 1
ATOM 1692 C CA . GLN B 1 104 ? 8.273 1.22 14.367 1 85.5 104 GLN B CA 1
ATOM 1693 C C . GLN B 1 104 ? 8.758 0.129 15.32 1 85.5 104 GLN B C 1
ATOM 1695 O O . GLN B 1 104 ? 8.5 -1.056 15.094 1 85.5 104 GLN B O 1
ATOM 1700 N N . PRO B 1 105 ? 9.359 0.523 16.344 1 76 105 PRO B N 1
ATOM 1701 C CA . PRO B 1 105 ? 9.945 -0.486 17.234 1 76 105 PRO B CA 1
ATOM 1702 C C . PRO B 1 105 ? 8.906 -1.411 17.859 1 76 105 PRO B C 1
ATOM 1704 O O . PRO B 1 105 ? 9.227 -2.525 18.266 1 76 105 PRO B O 1
ATOM 1707 N N . HIS B 1 106 ? 7.691 -1.067 17.906 1 79.38 106 HIS B N 1
ATOM 1708 C CA . HIS B 1 106 ? 6.656 -1.854 18.578 1 79.38 106 HIS B CA 1
ATOM 1709 C C . HIS B 1 106 ? 5.953 -2.779 17.578 1 79.38 106 HIS B C 1
ATOM 1711 O O . HIS B 1 106 ? 5.078 -3.559 17.969 1 79.38 106 HIS B O 1
ATOM 1717 N N . PHE B 1 107 ? 6.336 -2.68 16.344 1 77.12 107 PHE B N 1
ATOM 1718 C CA . PHE B 1 107 ? 5.707 -3.52 15.328 1 77.12 107 PHE B CA 1
ATOM 1719 C C . PHE B 1 107 ? 6.754 -4.312 14.555 1 77.12 107 PHE B C 1
ATOM 1721 O O . PHE B 1 107 ? 7.879 -3.848 14.367 1 77.12 107 PHE B O 1
ATOM 1728 N N . ASP B 1 108 ? 6.375 -5.543 14.273 1 66.44 108 ASP B N 1
ATOM 1729 C CA . ASP B 1 108 ? 7.223 -6.348 13.398 1 66.44 108 ASP B CA 1
ATOM 1730 C C . ASP B 1 108 ? 6.816 -6.188 11.938 1 66.44 108 ASP B C 1
ATOM 1732 O O . ASP B 1 108 ? 5.637 -5.996 11.633 1 66.44 108 ASP B O 1
ATOM 1736 N N . ILE B 1 109 ? 7.781 -6.016 11.016 1 55.97 109 ILE B N 1
ATOM 1737 C CA . ILE B 1 109 ? 7.527 -5.961 9.578 1 55.97 109 ILE B CA 1
ATOM 1738 C C . ILE B 1 109 ? 6.652 -7.141 9.164 1 55.97 109 ILE B C 1
ATOM 1740 O O . ILE B 1 109 ? 5.809 -7.016 8.273 1 55.97 109 ILE B O 1
ATOM 1744 N N . LYS B 1 110 ? 6.82 -8.18 9.93 1 53.59 110 LYS B N 1
ATOM 1745 C CA . LYS B 1 110 ? 6.121 -9.43 9.633 1 53.59 110 LYS B CA 1
ATOM 1746 C C . LYS B 1 110 ? 4.617 -9.273 9.82 1 53.59 110 LYS B C 1
ATOM 1748 O O . LYS B 1 110 ? 3.836 -10.086 9.312 1 53.59 110 LYS B O 1
ATOM 1753 N N . ASP B 1 111 ? 4.215 -8.258 10.609 1 52.47 111 ASP B N 1
ATOM 1754 C CA . ASP B 1 111 ? 2.805 -8.094 10.945 1 52.47 111 ASP B CA 1
ATOM 1755 C C . ASP B 1 111 ? 2.045 -7.41 9.812 1 52.47 111 ASP B C 1
ATOM 1757 O O . ASP B 1 111 ? 0.869 -7.07 9.969 1 52.47 111 ASP B O 1
ATOM 1761 N N . GLU B 1 112 ? 2.607 -7.129 8.719 1 45.12 112 GLU B N 1
ATOM 1762 C CA . GLU B 1 112 ? 2.121 -6.215 7.688 1 45.12 112 GLU B CA 1
ATOM 1763 C C . GLU B 1 112 ? 0.987 -6.84 6.883 1 45.12 112 GLU B C 1
ATOM 1765 O O . GLU B 1 112 ? 0.081 -6.141 6.426 1 45.12 112 GLU B O 1
ATOM 1770 N N . PHE B 1 113 ? 1.065 -8.141 6.551 1 48.44 113 PHE B N 1
ATOM 1771 C CA . PHE B 1 113 ? -0.002 -8.68 5.715 1 48.44 113 PHE B CA 1
ATOM 1772 C C . PHE B 1 113 ? -0.586 -9.945 6.328 1 48.44 113 PHE B C 1
ATOM 1774 O O . PHE B 1 113 ? 0.104 -10.664 7.051 1 48.44 113 PHE B O 1
#

Foldseek 3Di:
DPDWWWAAALFWIWGCRVVCCQCNVPHVNVLLTPAHQHQCQLVVHSPPVRSHRDCPPPDPSSVVSSVCCCVVPGLAPTDTQDGHQPQQADPVGHGDPPRDDDDRPPDDNVVND/DPDWWWAAALFWIWGCRVVCCQCNVPHVNVLLTPAHQNQCQLVVHSPPVRSHRDCPPPDPSSVVSSVCCCVVPGLAPTDTQDGHQPQQADPVGHGDPPRDDDDRPPDDNVVRD

InterPro domains:
  IPR001199 Cytochrome b5-like heme/steroid binding domain [PF00173] (2-51)
  IPR001199 Cytochrome b5-like heme/steroid binding domain [SM01117] (2-85)
  IPR036400 Cytochrome b5-like heme/steroid binding domain superfamily [G3DSA:3.10.120.10] (1-85)
  IPR036400 Cytochrome b5-like heme/steroid binding domain superfamily [SSF55856] (2-83)
  IPR050577 MAPR/Neuferricin/Neudesin-like [PTHR10281] (2-86)

Secondary structure (DSSP, 8-state):
-----EEEETTEEEE-GGGHHHHSTTSTTGGGTTSB-HHHHHHT---GGG-SS--TT--HHHHHHHHHHIIIIIIHHS-EEEEEHHHHB-TTS-B-TT--PPP-TTS-GGGG-/-----EEEETTEEEE-GGGHHHHSTTSTTGGGTTSB-HHHHHHT---GGG-SS--TT--HHHHHHHHHHIIIIIIHHS-EEEEEHHHHB-TTS-B-TT--PPP-TTS-GGGG-

Sequence (226 aa):
EDQPIYLAVKGVVFDVTSGKEFYGRGAPYNALTGKDSTRGVAKMSLDPADLTHDITGLTAKELESLDDVFTRVYKAKYPIVGYTARRILNEDGSPNLDFKPEDQPHFDIKDEFEDQPIYLAVKGVVFDVTSGKEFYGRGAPYNALTGKDSTRGVAKMSLDPADLTHDITGLTAKELESLDDVFTRVYKAKYPIVGYTARRILNEDGSPNLDFKPEDQPHFDIKDEF